Protein AF-A0A919HR72-F1 (afdb_monomer_lite)

Sequence (247 aa):
MSGFEANFDGLVGPTHHYAGLSVGNEASQNNRDGLSNPKKAALQGLYKMKALADRGFVQGILPPQPRPNLRLLREVGFRGSDEQVIRQAAHAAPQLLSAFSSASSMWTANAATVSPSADSADGKVHFTVANLNNKLHRMQEAPTTSAIPGATFADPRYFAHHAALPQHGDLGDEGAANHNRFCREYDRQGVQFFVYGRRASGGIAGEVSGAADPRGQRSGGPPASAGSALHGVCPAGAAGYRSRRVS

Radius of gyration: 19.41 Å; chains: 1; bounding box: 50×55×49 Å

InterPro domains:
  IPR007079 Succinylarginine dihydrolase [PF04996] (4-201)
  IPR037031 Succinylarginine dihydrolase superfamily [G3DSA:3.75.10.20] (1-209)

Structure (mmCIF, N/CA/C/O backbone):
data_AF-A0A919HR72-F1
#
_entry.id   AF-A0A919HR72-F1
#
loop_
_atom_site.group_PDB
_atom_site.id
_atom_site.type_symbol
_atom_site.label_atom_id
_atom_site.label_alt_id
_atom_site.label_comp_id
_atom_site.label_asym_id
_atom_site.label_entity_id
_atom_site.label_seq_id
_atom_site.pdbx_PDB_ins_code
_atom_site.Cartn_x
_atom_site.Cartn_y
_atom_site.Cartn_z
_atom_site.occupancy
_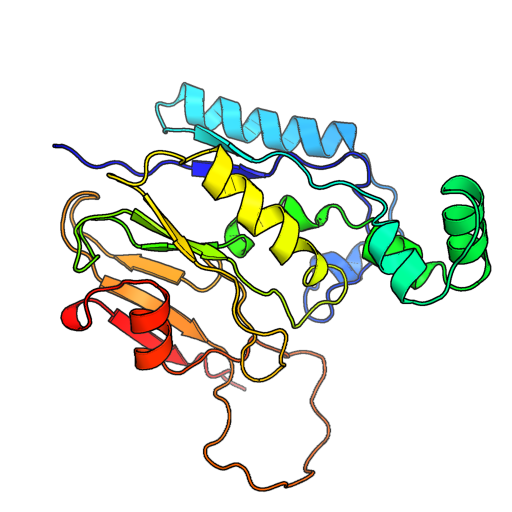atom_site.B_iso_or_equiv
_atom_site.auth_seq_id
_atom_site.auth_comp_id
_atom_site.auth_asym_id
_atom_site.auth_atom_id
_atom_site.pdbx_PDB_model_num
ATOM 1 N N . MET A 1 1 ? -11.730 8.098 27.055 1.00 53.28 1 MET A N 1
ATOM 2 C CA . MET A 1 1 ? -11.229 8.797 25.851 1.00 53.28 1 MET A CA 1
ATOM 3 C C . MET A 1 1 ? -12.246 8.579 24.758 1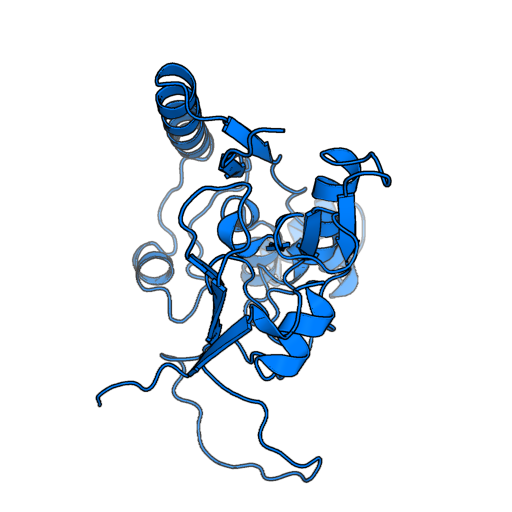.00 53.28 1 MET A C 1
ATOM 5 O O . MET A 1 1 ? -12.743 7.466 24.690 1.00 53.28 1 MET A O 1
ATOM 9 N N . SER A 1 2 ? -12.561 9.605 23.970 1.00 81.62 2 SER A N 1
ATOM 10 C CA . SER A 1 2 ? -13.360 9.443 22.756 1.00 81.62 2 SER A CA 1
ATOM 11 C C . SER A 1 2 ? -12.505 8.836 21.641 1.00 81.62 2 SER A C 1
ATOM 13 O O . SER A 1 2 ? -11.318 9.146 21.524 1.00 81.62 2 SER A O 1
ATOM 15 N N . GLY A 1 3 ? -13.104 7.967 20.833 1.00 88.69 3 GLY A N 1
ATOM 16 C CA . GLY A 1 3 ? -12.496 7.391 19.630 1.00 88.69 3 GLY A CA 1
ATOM 17 C C . GLY A 1 3 ? -13.027 8.068 18.377 1.00 88.69 3 GLY A C 1
ATOM 18 O O . GLY A 1 3 ? -14.150 8.567 18.358 1.00 88.69 3 GLY A O 1
ATOM 19 N N . PHE A 1 4 ? -12.222 8.081 17.321 1.00 95.25 4 PHE A N 1
ATOM 20 C CA . PHE A 1 4 ? -12.596 8.632 16.023 1.00 95.25 4 PHE A CA 1
ATOM 21 C C . PHE A 1 4 ? -11.964 7.809 14.902 1.00 95.25 4 PHE A C 1
ATOM 23 O O . PHE A 1 4 ? -10.960 7.126 15.105 1.00 95.25 4 PHE A O 1
ATOM 30 N N . GLU A 1 5 ? -12.549 7.896 13.713 1.00 97.06 5 GLU A N 1
ATOM 31 C CA . GLU A 1 5 ? -11.960 7.349 12.497 1.00 97.06 5 GLU A CA 1
ATOM 32 C C . GLU A 1 5 ? -11.015 8.374 11.859 1.00 97.06 5 GLU A C 1
ATOM 34 O O . GLU A 1 5 ? -11.342 9.558 11.741 1.00 97.06 5 GLU A O 1
ATOM 39 N N . ALA A 1 6 ? -9.831 7.914 11.453 1.00 97.50 6 ALA A N 1
ATOM 40 C CA . ALA A 1 6 ? -8.842 8.716 10.746 1.00 97.50 6 ALA A CA 1
ATOM 41 C C . ALA A 1 6 ? -8.543 8.095 9.382 1.00 97.50 6 ALA A C 1
ATOM 43 O O . ALA A 1 6 ? -8.112 6.946 9.292 1.00 97.50 6 ALA A O 1
ATOM 44 N N . ASN A 1 7 ? -8.725 8.879 8.324 1.00 98.38 7 ASN A N 1
ATOM 45 C CA . ASN A 1 7 ? -8.434 8.459 6.960 1.00 98.38 7 ASN A CA 1
ATOM 46 C C . ASN A 1 7 ? -6.947 8.643 6.663 1.00 98.38 7 ASN A C 1
ATOM 48 O O . ASN A 1 7 ? -6.422 9.737 6.837 1.00 98.38 7 ASN A O 1
ATOM 52 N N . PHE A 1 8 ? -6.266 7.602 6.182 1.00 98.31 8 PHE A N 1
ATOM 53 C CA . PHE A 1 8 ? -4.874 7.686 5.731 1.00 98.31 8 PHE A CA 1
ATOM 54 C C . PHE A 1 8 ? -4.777 7.345 4.247 1.00 98.31 8 PHE A C 1
ATOM 56 O O . PHE A 1 8 ? -4.878 6.188 3.830 1.00 98.31 8 PHE A O 1
ATOM 63 N N . ASP A 1 9 ? -4.566 8.379 3.444 1.00 98.56 9 ASP A N 1
ATOM 64 C CA . ASP A 1 9 ? -4.554 8.272 1.995 1.00 98.56 9 ASP A CA 1
ATOM 65 C C . ASP A 1 9 ? -3.148 8.151 1.417 1.00 98.56 9 ASP A C 1
ATOM 67 O O . ASP A 1 9 ? -2.214 8.812 1.865 1.00 98.56 9 ASP A O 1
ATOM 71 N N . GLY A 1 10 ? -3.001 7.343 0.368 1.00 98.00 10 GLY A N 1
ATOM 72 C CA . GLY A 1 10 ? -1.745 7.225 -0.362 1.00 98.00 10 GLY A CA 1
ATOM 73 C C . GLY A 1 10 ? -1.528 8.401 -1.305 1.00 98.00 10 GLY A C 1
ATOM 74 O O . GLY A 1 10 ? -2.329 8.647 -2.210 1.00 98.00 10 GLY A O 1
ATOM 75 N N . LEU A 1 11 ? -0.411 9.105 -1.145 1.00 98.25 11 LEU A N 1
ATOM 76 C CA . LEU A 1 11 ? 0.030 10.078 -2.136 1.00 98.25 11 LEU A CA 1
ATOM 77 C C . LEU A 1 11 ? 0.486 9.345 -3.408 1.00 98.25 11 LEU A C 1
ATOM 79 O O . LEU A 1 11 ? 1.321 8.441 -3.362 1.00 98.25 11 LEU A O 1
ATOM 83 N N . VAL A 1 12 ? -0.060 9.744 -4.558 1.00 98.50 12 VAL A N 1
ATOM 84 C CA . VAL A 1 12 ? 0.272 9.136 -5.854 1.00 98.50 12 VAL A CA 1
ATOM 85 C C . VAL A 1 12 ? 1.743 9.380 -6.197 1.00 98.50 12 VAL A C 1
ATOM 87 O O . VAL A 1 12 ? 2.216 10.516 -6.181 1.00 98.50 12 VAL A O 1
ATOM 90 N N . GLY A 1 13 ? 2.464 8.305 -6.524 1.00 98.12 13 GLY A N 1
ATOM 91 C CA . GLY A 1 13 ? 3.882 8.362 -6.875 1.00 98.12 13 GLY A CA 1
ATOM 92 C C . GLY A 1 13 ? 4.155 8.931 -8.277 1.00 98.12 13 GLY A C 1
ATOM 93 O O . GLY A 1 13 ? 3.296 8.865 -9.160 1.00 98.12 13 GLY A O 1
ATOM 94 N N . PRO A 1 14 ? 5.378 9.435 -8.527 1.00 97.88 14 PRO A N 1
ATOM 95 C CA . PRO A 1 14 ? 5.749 10.070 -9.796 1.00 97.88 14 PRO A CA 1
ATOM 96 C C . PRO A 1 14 ? 5.774 9.100 -10.987 1.00 97.88 14 PRO A C 1
ATOM 98 O O . PRO A 1 14 ? 5.687 9.534 -12.129 1.00 97.88 14 PRO A O 1
ATOM 101 N N . THR A 1 15 ? 5.849 7.792 -10.736 1.00 98.00 15 THR A N 1
ATOM 102 C CA . THR A 1 15 ? 5.859 6.739 -11.763 1.00 98.00 15 THR A CA 1
ATOM 103 C C . THR A 1 15 ? 4.460 6.205 -12.096 1.00 98.00 15 THR A C 1
ATOM 105 O O . THR A 1 15 ? 4.329 5.123 -12.668 1.00 98.00 15 THR A O 1
ATOM 108 N N . HIS A 1 16 ? 3.392 6.915 -11.719 1.00 97.75 16 HIS A N 1
ATOM 109 C CA . HIS A 1 16 ? 2.020 6.516 -12.038 1.00 97.75 16 HIS A CA 1
ATOM 110 C C . HIS A 1 16 ? 1.817 6.332 -13.551 1.00 97.75 16 HIS A C 1
ATOM 112 O O . HIS A 1 16 ? 2.008 7.263 -14.329 1.00 97.75 16 HIS A O 1
ATOM 118 N N . HIS A 1 17 ? 1.407 5.133 -13.967 1.00 96.94 17 HIS A N 1
ATOM 119 C CA . HIS A 1 17 ? 1.156 4.779 -15.364 1.00 96.94 17 HIS A CA 1
ATOM 120 C C . HIS A 1 17 ? 0.128 3.644 -15.475 1.00 96.94 17 HIS A C 1
ATOM 122 O O . HIS A 1 17 ? -0.136 2.939 -14.496 1.00 96.94 17 HIS A O 1
ATOM 128 N N . TYR A 1 18 ? -0.454 3.465 -16.664 1.00 93.31 18 TYR A N 1
ATOM 129 C CA . TYR A 1 18 ? -1.463 2.439 -16.927 1.00 93.31 18 TYR A CA 1
ATOM 130 C C . TYR A 1 18 ? -0.868 1.248 -17.686 1.00 93.31 18 TYR A C 1
ATOM 132 O O . TYR A 1 18 ? -0.717 1.283 -18.899 1.00 93.31 18 TYR A O 1
ATOM 140 N N . ALA A 1 19 ? -0.555 0.167 -16.971 1.00 88.31 19 ALA A N 1
ATOM 141 C CA . ALA A 1 19 ? 0.087 -1.020 -17.554 1.00 88.31 19 ALA A CA 1
ATOM 142 C C . ALA A 1 19 ? -0.808 -2.273 -17.621 1.00 88.31 19 ALA A C 1
ATOM 144 O O . ALA A 1 19 ? -0.377 -3.335 -18.064 1.00 88.31 19 ALA A O 1
ATOM 145 N N . GLY A 1 20 ? -2.061 -2.198 -17.156 1.00 84.25 20 GLY A N 1
ATOM 146 C CA . GLY A 1 20 ? -2.984 -3.341 -17.184 1.00 84.25 20 GLY A CA 1
ATOM 147 C C . GLY A 1 20 ? -2.468 -4.597 -16.475 1.00 84.25 20 GLY A C 1
ATOM 148 O O . GLY A 1 20 ? -2.703 -5.708 -16.956 1.00 84.25 20 GLY A O 1
ATOM 149 N N . LEU A 1 21 ? -1.745 -4.411 -15.362 1.00 82.38 21 LEU A N 1
ATOM 150 C CA . LEU A 1 21 ? -1.033 -5.462 -14.619 1.00 82.38 21 LEU A CA 1
ATOM 151 C C . LEU A 1 21 ? -1.940 -6.281 -13.687 1.00 82.38 21 LEU A C 1
ATOM 153 O O . LEU A 1 21 ? -1.537 -7.332 -13.187 1.00 82.38 21 LEU A O 1
ATOM 157 N N . SER A 1 22 ? -3.157 -5.805 -13.421 1.00 78.19 22 SER A N 1
ATOM 158 C CA . SER A 1 22 ? -4.094 -6.443 -12.495 1.00 78.19 22 SER A CA 1
ATOM 159 C C . SER A 1 22 ? -5.146 -7.243 -13.253 1.00 78.19 22 SER A C 1
ATOM 161 O O . SER A 1 22 ? -6.242 -6.756 -13.511 1.00 78.19 22 SER A O 1
ATOM 163 N N . VAL A 1 23 ? -4.829 -8.496 -13.593 1.00 73.81 23 VAL A N 1
ATOM 164 C CA . VAL A 1 23 ? -5.813 -9.415 -14.195 1.00 73.81 23 VAL A CA 1
ATOM 165 C C . VAL A 1 23 ? -7.017 -9.581 -13.258 1.00 73.81 23 VAL A C 1
ATOM 167 O O . VAL A 1 23 ? -6.830 -9.872 -12.073 1.00 73.81 23 VAL A O 1
ATOM 170 N N . GLY A 1 24 ? -8.226 -9.358 -13.784 1.00 74.31 24 GLY A N 1
ATOM 171 C CA . GLY A 1 24 ? -9.482 -9.325 -13.021 1.00 74.31 24 GLY A CA 1
ATOM 172 C C . GLY A 1 24 ? -9.915 -7.928 -12.551 1.00 74.31 24 GLY A C 1
ATOM 173 O O . GLY A 1 24 ? -11.030 -7.781 -12.063 1.00 74.31 24 GLY A O 1
ATOM 174 N N . ASN A 1 25 ? -9.074 -6.901 -12.717 1.00 81.19 25 ASN A N 1
ATOM 175 C CA . ASN A 1 25 ? -9.461 -5.497 -12.574 1.00 81.19 25 ASN A CA 1
ATOM 176 C C . ASN A 1 25 ? -9.712 -4.910 -13.971 1.00 81.19 25 ASN A C 1
ATOM 178 O O . ASN A 1 25 ? -8.768 -4.551 -14.679 1.00 81.19 25 ASN A O 1
ATOM 182 N N . GLU A 1 26 ? -10.986 -4.807 -14.346 1.00 77.62 26 GLU A N 1
ATOM 183 C CA . GLU A 1 26 ? -11.417 -4.320 -15.662 1.00 77.62 26 GLU A CA 1
ATOM 184 C C . GLU A 1 26 ? -10.897 -2.909 -15.953 1.00 77.62 26 GLU A C 1
ATOM 186 O O . GLU A 1 26 ? -10.389 -2.653 -17.040 1.00 77.62 26 GLU A O 1
ATOM 191 N N . ALA A 1 27 ? -10.910 -2.006 -14.966 1.00 74.38 27 ALA A N 1
ATOM 192 C CA . ALA A 1 27 ? -10.385 -0.654 -15.142 1.00 74.38 27 ALA A CA 1
ATOM 193 C C . ALA A 1 27 ? -8.875 -0.654 -15.434 1.00 74.38 27 ALA A C 1
ATOM 195 O O . ALA A 1 27 ? -8.406 0.132 -16.253 1.00 74.38 27 ALA A O 1
ATOM 196 N N . SER A 1 28 ? -8.105 -1.548 -14.805 1.00 78.31 28 SER A N 1
ATOM 197 C CA . SER A 1 28 ? -6.677 -1.694 -15.105 1.00 78.31 28 SER A CA 1
ATOM 198 C C . SER A 1 28 ? -6.463 -2.167 -16.543 1.00 78.31 28 SER A C 1
ATOM 200 O O . SER A 1 28 ? -5.628 -1.607 -17.250 1.00 78.31 28 SER A O 1
ATOM 202 N N . GLN A 1 29 ? -7.222 -3.174 -16.980 1.00 81.75 29 GLN A N 1
ATOM 203 C CA . GLN A 1 29 ? -7.092 -3.774 -18.308 1.00 81.75 29 GLN A CA 1
ATOM 204 C C . GLN A 1 29 ? -7.546 -2.828 -19.425 1.00 81.75 29 GLN A C 1
ATOM 206 O O . GLN A 1 29 ? -6.829 -2.671 -20.408 1.00 81.75 29 GLN A O 1
ATOM 211 N N . ASN A 1 30 ? -8.679 -2.149 -19.241 1.00 84.06 30 ASN A N 1
ATOM 212 C CA . ASN A 1 30 ? -9.278 -1.269 -20.246 1.00 84.06 30 ASN A CA 1
ATOM 213 C C . ASN A 1 30 ? -8.463 0.006 -20.498 1.00 84.06 30 ASN A C 1
ATOM 215 O O . ASN A 1 30 ? -8.577 0.592 -21.567 1.00 84.06 30 ASN A O 1
ATOM 219 N N . ASN A 1 31 ? -7.643 0.438 -19.535 1.00 82.75 31 ASN A N 1
ATOM 220 C CA . ASN A 1 31 ? -6.796 1.629 -19.671 1.00 82.75 31 ASN A CA 1
ATOM 221 C C . ASN A 1 31 ? -5.335 1.297 -20.015 1.00 82.75 31 ASN A C 1
ATOM 223 O O . ASN A 1 31 ? -4.491 2.192 -19.980 1.00 82.75 31 ASN A O 1
ATOM 227 N N . ARG A 1 32 ? -5.008 0.026 -20.291 1.00 84.44 32 ARG A N 1
ATOM 228 C CA . ARG A 1 32 ? -3.639 -0.401 -20.607 1.00 84.44 32 ARG A CA 1
ATOM 229 C C . ARG A 1 32 ? -3.053 0.453 -21.739 1.00 84.44 32 ARG A C 1
ATOM 231 O O . ARG A 1 32 ? -3.731 0.728 -22.721 1.00 84.44 32 ARG A O 1
ATOM 238 N N . ASP A 1 33 ? -1.797 0.859 -21.567 1.00 87.00 33 ASP A N 1
ATOM 239 C CA . ASP A 1 33 ? -1.001 1.655 -22.511 1.00 87.00 33 ASP A CA 1
ATOM 240 C C . ASP A 1 33 ? -1.545 3.072 -22.777 1.00 87.00 33 ASP A C 1
ATOM 242 O O . ASP A 1 33 ? -1.034 3.802 -23.626 1.00 87.00 33 ASP A O 1
ATOM 246 N N . GLY A 1 34 ? -2.542 3.512 -22.000 1.00 86.00 34 GLY A N 1
ATOM 247 C CA . GLY A 1 34 ? -3.000 4.895 -21.994 1.00 86.00 34 GLY A CA 1
ATOM 248 C C . GLY A 1 34 ? -1.953 5.854 -21.416 1.00 86.00 34 GLY A C 1
ATOM 249 O O . GLY A 1 34 ? -1.190 5.512 -20.507 1.00 86.00 34 GLY A O 1
ATOM 250 N N . LEU A 1 35 ? -1.952 7.099 -21.900 1.00 92.75 35 LEU A N 1
ATOM 251 C CA . LEU A 1 35 ? -1.116 8.160 -21.336 1.00 92.75 35 LEU A CA 1
ATOM 252 C C . LEU A 1 35 ? -1.587 8.517 -19.920 1.00 92.75 35 LEU A C 1
ATOM 254 O O . LEU A 1 35 ? -2.755 8.842 -19.702 1.00 92.75 35 LEU A O 1
ATOM 258 N N . SER A 1 36 ? -0.666 8.502 -18.959 1.00 96.00 36 SER A N 1
ATOM 259 C CA . SER A 1 36 ? -0.923 8.939 -17.587 1.00 96.00 36 SER A CA 1
ATOM 260 C C . SER A 1 36 ? -0.452 10.373 -17.346 1.00 96.00 36 SER A C 1
ATOM 262 O O . SER A 1 36 ? 0.369 10.930 -18.074 1.00 96.00 36 SER A O 1
ATOM 264 N N . ASN A 1 37 ? -0.962 10.989 -16.278 1.00 97.81 37 ASN A N 1
ATOM 265 C CA . ASN A 1 37 ? -0.475 12.276 -15.788 1.00 97.81 37 ASN A CA 1
ATOM 266 C C . ASN A 1 37 ? -0.239 12.184 -14.269 1.00 97.81 37 ASN A C 1
ATOM 268 O O . ASN A 1 37 ? -1.160 12.467 -13.496 1.00 97.81 37 ASN A O 1
ATOM 272 N N . PRO A 1 38 ? 0.971 11.779 -13.827 1.00 97.88 38 PRO A N 1
ATOM 273 C CA . PRO A 1 38 ? 1.282 11.575 -12.410 1.00 97.88 38 PRO A CA 1
ATOM 274 C C . PRO A 1 38 ? 1.006 12.805 -11.544 1.00 97.88 38 PRO A C 1
ATOM 276 O O . PRO A 1 38 ? 0.418 12.692 -10.471 1.00 97.88 38 PRO A O 1
ATOM 279 N N . LYS A 1 39 ? 1.356 14.001 -12.038 1.00 98.31 39 LYS A N 1
ATOM 280 C CA . LYS A 1 39 ? 1.110 15.263 -11.328 1.00 98.31 39 LYS A CA 1
ATOM 281 C C . LYS A 1 39 ? -0.385 15.506 -11.133 1.00 98.31 39 LYS A C 1
ATOM 283 O O . LYS A 1 39 ? -0.811 15.827 -10.027 1.00 98.31 39 LYS A O 1
ATOM 288 N N . LYS A 1 40 ? -1.189 15.341 -12.188 1.00 98.38 40 LYS A N 1
ATOM 289 C CA . LYS A 1 40 ? -2.647 15.500 -12.107 1.00 98.38 40 LYS A CA 1
ATOM 290 C C . LYS A 1 40 ? -3.263 14.473 -11.154 1.00 98.38 40 LYS A C 1
ATOM 292 O O . LYS A 1 40 ? -4.090 14.861 -10.339 1.00 98.38 40 LYS A O 1
ATOM 297 N N . ALA A 1 41 ? -2.827 13.214 -11.207 1.00 98.19 41 ALA A N 1
ATOM 298 C CA . ALA A 1 41 ? -3.302 12.163 -10.308 1.00 98.19 41 ALA A CA 1
ATOM 299 C C . ALA A 1 41 ? -2.987 12.477 -8.832 1.00 98.19 41 ALA A C 1
ATOM 301 O O . ALA A 1 41 ? -3.868 12.379 -7.978 1.00 98.19 41 ALA A O 1
ATOM 302 N N . ALA A 1 42 ? -1.769 12.946 -8.532 1.00 98.50 42 ALA A N 1
ATOM 303 C CA . ALA A 1 42 ? -1.399 13.391 -7.188 1.00 98.50 42 ALA A CA 1
ATOM 304 C C . ALA A 1 42 ? -2.248 14.585 -6.719 1.00 98.50 42 ALA A C 1
ATOM 306 O O . ALA A 1 42 ? -2.760 14.571 -5.601 1.00 98.50 42 ALA A O 1
ATOM 307 N N . LEU A 1 43 ? -2.460 15.588 -7.580 1.00 98.56 43 LEU A N 1
ATOM 308 C CA . LEU A 1 43 ? -3.291 16.754 -7.261 1.00 98.56 43 LEU A CA 1
ATOM 309 C C . LEU A 1 43 ? -4.760 16.384 -7.016 1.00 98.56 43 LEU A C 1
ATOM 311 O O . LEU A 1 43 ? -5.378 16.943 -6.115 1.00 98.56 43 LEU A O 1
ATOM 315 N N . GLN A 1 44 ? -5.314 15.430 -7.766 1.00 98.62 44 GLN A N 1
ATOM 316 C CA . GLN A 1 44 ? -6.669 14.920 -7.532 1.00 98.62 44 GLN A CA 1
ATOM 317 C C . GLN A 1 44 ? -6.789 14.240 -6.161 1.00 98.62 44 GLN A C 1
ATOM 319 O O . GLN A 1 44 ? -7.741 14.506 -5.426 1.00 98.62 44 GLN A O 1
ATOM 324 N N . GLY A 1 45 ? -5.806 13.410 -5.793 1.00 98.38 45 GLY A N 1
ATOM 325 C CA . GLY A 1 45 ? -5.742 12.788 -4.469 1.00 98.38 45 GLY A CA 1
ATOM 326 C C . GLY A 1 45 ? -5.657 13.825 -3.347 1.00 98.38 45 GLY A C 1
ATOM 327 O O . GLY A 1 45 ? -6.469 13.798 -2.425 1.00 98.38 45 GLY A O 1
ATOM 328 N N . LEU A 1 46 ? -4.737 14.787 -3.467 1.00 98.69 46 LEU A N 1
ATOM 329 C CA . LEU A 1 46 ? -4.553 15.867 -2.491 1.00 98.69 46 LEU A CA 1
ATOM 330 C C . LEU A 1 46 ? -5.796 16.749 -2.345 1.00 98.69 46 LEU A C 1
ATOM 332 O O . LEU A 1 46 ? -6.159 17.108 -1.227 1.00 98.69 46 LEU A O 1
ATOM 336 N N . TYR A 1 47 ? -6.476 17.066 -3.451 1.00 98.69 47 TYR A N 1
ATOM 337 C CA . TYR A 1 47 ? -7.728 17.820 -3.413 1.00 98.69 47 TYR A CA 1
ATOM 338 C C . TYR A 1 47 ? -8.787 17.094 -2.578 1.00 98.69 47 TYR A C 1
ATOM 340 O O . TYR A 1 47 ? -9.400 17.705 -1.705 1.00 98.69 47 TYR A O 1
ATOM 348 N N . LYS A 1 48 ? -8.962 15.781 -2.786 1.00 98.69 48 LYS A N 1
ATOM 349 C CA . LYS A 1 48 ? -9.897 14.971 -1.993 1.00 98.69 48 LYS A CA 1
ATOM 350 C C . LYS A 1 48 ? -9.521 14.963 -0.509 1.00 98.69 48 LYS A C 1
ATOM 352 O O . LYS A 1 48 ? -10.381 15.231 0.325 1.00 98.69 48 LYS A O 1
ATOM 357 N N . MET A 1 49 ? -8.256 14.681 -0.188 1.00 98.75 49 MET A N 1
ATOM 358 C CA . MET A 1 49 ? -7.765 14.658 1.197 1.00 98.75 49 MET A CA 1
ATOM 359 C C . MET A 1 49 ? -8.056 15.992 1.896 1.00 98.75 49 MET A C 1
ATOM 361 O O . MET A 1 49 ? -8.636 16.025 2.978 1.00 98.75 49 MET A O 1
ATOM 365 N N . LYS A 1 50 ? -7.722 17.112 1.242 1.00 98.69 50 LYS A N 1
ATOM 366 C CA . LYS A 1 50 ? -7.959 18.454 1.781 1.00 98.69 50 LYS A CA 1
ATOM 367 C C . LYS A 1 50 ? -9.449 18.763 1.927 1.00 98.69 50 LYS A C 1
ATOM 369 O O . LYS A 1 50 ? -9.847 19.314 2.943 1.00 98.69 50 LYS A O 1
ATOM 374 N N . ALA A 1 51 ? -10.278 18.364 0.963 1.00 98.75 51 ALA A N 1
ATOM 375 C CA . ALA A 1 51 ? -11.721 18.578 1.018 1.00 98.75 51 ALA A CA 1
ATOM 376 C C . ALA A 1 51 ? -12.403 17.837 2.184 1.00 98.75 51 ALA A C 1
ATOM 378 O O . ALA A 1 51 ? -13.404 18.338 2.704 1.00 98.75 51 ALA A O 1
ATOM 379 N N . LEU A 1 52 ? -11.893 16.664 2.583 1.00 98.62 52 LEU A N 1
ATOM 380 C CA . LEU A 1 52 ? -12.351 15.939 3.773 1.00 98.62 52 LEU A CA 1
ATOM 381 C C . LEU A 1 52 ? -11.817 16.578 5.059 1.00 98.62 52 LEU A C 1
ATOM 383 O O . LEU A 1 52 ? -12.595 16.830 5.977 1.00 98.62 52 LEU A O 1
ATOM 387 N N . ALA A 1 53 ? -10.528 16.921 5.093 1.00 98.62 53 ALA A N 1
ATOM 388 C CA . ALA A 1 53 ? -9.928 17.625 6.225 1.00 98.62 53 ALA A CA 1
ATOM 389 C C . ALA A 1 53 ? -10.662 18.943 6.540 1.00 98.62 53 ALA A C 1
ATOM 391 O O . ALA A 1 53 ? -11.001 19.208 7.690 1.00 98.62 53 ALA A O 1
ATOM 392 N N . ASP A 1 54 ? -11.007 19.723 5.511 1.00 98.69 54 ASP A N 1
ATOM 393 C CA . ASP A 1 54 ? -11.740 20.993 5.639 1.00 98.69 54 ASP A CA 1
ATOM 394 C C . ASP A 1 54 ? -13.172 20.829 6.155 1.00 98.69 54 ASP A C 1
ATOM 396 O O . ASP A 1 54 ? -13.769 21.784 6.646 1.00 98.69 54 ASP A O 1
ATOM 400 N N . ARG A 1 55 ? -13.729 19.618 6.063 1.00 98.31 55 ARG A N 1
ATOM 401 C CA . ARG A 1 55 ? -15.041 19.258 6.620 1.00 98.31 55 ARG A CA 1
ATOM 402 C C . ARG A 1 55 ? -14.952 18.680 8.035 1.00 98.31 55 ARG A C 1
ATOM 404 O O . ARG A 1 55 ? -15.977 18.289 8.582 1.00 98.31 55 ARG A O 1
ATOM 411 N N . GLY A 1 56 ? -13.757 18.632 8.624 1.00 97.88 56 GLY A N 1
ATOM 412 C CA . GLY A 1 56 ? -13.528 18.156 9.988 1.00 97.88 56 GLY A CA 1
ATOM 413 C C . GLY A 1 56 ? -13.244 16.657 10.111 1.00 97.88 56 GLY A C 1
ATOM 414 O O . GLY A 1 56 ? -13.143 16.160 11.229 1.00 97.88 56 GLY A O 1
ATOM 415 N N . PHE A 1 57 ? -13.089 15.926 9.001 1.00 98.06 57 PHE A N 1
ATOM 416 C CA . PHE A 1 57 ? -12.648 14.530 9.055 1.00 98.06 57 PHE A CA 1
ATOM 417 C C . PHE A 1 57 ? -11.143 14.463 9.319 1.00 98.06 57 PHE A C 1
ATOM 419 O O . PHE A 1 57 ? -10.365 15.176 8.683 1.00 98.06 57 PHE A O 1
ATOM 426 N N . VAL A 1 58 ? -10.708 13.581 10.223 1.00 98.06 58 VAL A N 1
ATOM 427 C CA . VAL A 1 58 ? -9.275 13.401 10.477 1.00 98.06 58 VAL A CA 1
ATOM 428 C C . VAL A 1 58 ? -8.630 12.756 9.254 1.00 98.06 58 VAL A C 1
ATOM 430 O O . VAL A 1 58 ? -9.066 11.704 8.787 1.00 98.06 58 VAL A O 1
ATOM 433 N N . GLN A 1 59 ? -7.587 13.404 8.737 1.00 98.56 59 GLN A N 1
ATOM 434 C CA . GLN A 1 59 ? -6.937 13.037 7.487 1.00 98.56 59 GLN A CA 1
ATOM 435 C C . GLN A 1 59 ? -5.413 13.019 7.655 1.00 98.56 59 GLN A C 1
ATOM 437 O O . GLN A 1 59 ? -4.801 14.020 8.020 1.00 98.56 59 GLN A O 1
ATOM 442 N N . GLY A 1 60 ? -4.804 11.883 7.335 1.00 97.62 60 GLY A N 1
ATOM 443 C CA . GLY A 1 60 ? -3.370 11.672 7.195 1.00 97.62 60 GLY A CA 1
ATOM 444 C C . GLY A 1 60 ? -2.991 11.293 5.762 1.00 97.62 60 GLY A C 1
ATOM 445 O O . GLY A 1 60 ? -3.848 11.011 4.917 1.00 97.62 60 GLY A O 1
ATOM 446 N N . ILE A 1 61 ? -1.684 11.292 5.495 1.00 97.50 61 ILE A N 1
ATOM 447 C CA . ILE A 1 61 ? -1.097 10.979 4.187 1.00 97.50 61 ILE A CA 1
ATOM 448 C C . ILE A 1 61 ? 0.016 9.949 4.383 1.00 97.50 61 ILE A C 1
ATOM 450 O O . ILE A 1 61 ? 0.874 10.129 5.245 1.00 97.50 61 ILE A O 1
ATOM 454 N N . LEU A 1 62 ? 0.026 8.902 3.559 1.00 97.00 62 LEU A N 1
ATOM 455 C CA . LEU A 1 62 ? 1.137 7.959 3.446 1.00 97.00 62 LEU A CA 1
ATOM 456 C C . LEU A 1 62 ? 1.953 8.272 2.179 1.00 97.00 62 LEU A C 1
ATOM 458 O O . LEU A 1 62 ? 1.365 8.513 1.117 1.00 97.00 62 LEU A O 1
ATOM 462 N N . PRO A 1 63 ? 3.296 8.290 2.259 1.00 96.50 63 PRO A N 1
ATOM 463 C CA . PRO A 1 63 ? 4.140 8.640 1.122 1.00 96.50 63 PRO A CA 1
ATOM 464 C C . PRO A 1 63 ? 4.109 7.558 0.027 1.00 96.50 63 PRO A C 1
ATOM 466 O O . PRO A 1 63 ? 3.863 6.383 0.321 1.00 96.50 63 PRO A O 1
ATOM 469 N N . PRO A 1 64 ? 4.410 7.913 -1.239 1.00 97.56 64 PRO A N 1
ATOM 470 C CA . PRO A 1 64 ? 4.650 6.914 -2.271 1.00 97.56 64 PRO A CA 1
ATOM 471 C C . PRO A 1 64 ? 5.913 6.105 -1.952 1.00 97.56 64 PRO A C 1
ATOM 473 O O . PRO A 1 64 ? 6.814 6.566 -1.250 1.00 97.56 64 PRO A O 1
ATOM 476 N N . GLN A 1 65 ? 6.010 4.902 -2.513 1.00 97.06 65 GLN A N 1
ATOM 477 C CA . GLN A 1 65 ? 7.203 4.071 -2.363 1.00 97.06 65 GLN A CA 1
ATOM 478 C C . GLN A 1 65 ? 8.265 4.372 -3.437 1.00 97.06 65 GLN A C 1
ATOM 480 O O . GLN A 1 65 ? 7.910 4.829 -4.528 1.00 97.06 65 GLN A O 1
ATOM 485 N N . PRO A 1 66 ? 9.554 4.064 -3.186 1.00 96.81 66 PRO A N 1
ATOM 486 C CA . PRO A 1 66 ? 10.614 4.212 -4.182 1.00 96.81 66 PRO A CA 1
ATOM 487 C C . PRO A 1 66 ? 10.339 3.382 -5.440 1.00 96.81 66 PRO A C 1
ATOM 489 O O . PRO A 1 66 ? 10.130 2.167 -5.365 1.00 96.81 66 PRO A O 1
ATOM 492 N N . ARG A 1 67 ? 10.331 4.041 -6.600 1.00 98.06 67 ARG A N 1
ATOM 493 C CA . ARG A 1 67 ? 10.123 3.435 -7.922 1.00 98.06 67 ARG A CA 1
ATOM 494 C C . ARG A 1 67 ? 11.029 4.129 -8.953 1.00 98.06 67 ARG A C 1
ATOM 496 O O . ARG A 1 67 ? 11.152 5.351 -8.868 1.00 98.06 67 ARG A O 1
ATOM 503 N N . PRO A 1 68 ? 11.610 3.412 -9.937 1.00 98.06 68 PRO A N 1
ATOM 504 C CA . PRO A 1 68 ? 11.584 1.955 -10.131 1.00 98.06 68 PRO A CA 1
ATOM 505 C C . PRO A 1 68 ? 12.245 1.171 -8.987 1.00 98.06 68 PRO A C 1
ATOM 507 O O . PRO A 1 68 ? 13.177 1.654 -8.348 1.00 98.06 68 PRO A O 1
ATOM 510 N N . ASN A 1 69 ? 11.780 -0.049 -8.721 1.00 98.25 69 ASN A N 1
ATOM 511 C CA . ASN A 1 69 ? 12.366 -0.921 -7.706 1.00 98.25 69 ASN A CA 1
ATOM 512 C C . ASN A 1 69 ? 13.636 -1.604 -8.240 1.00 98.25 69 ASN A C 1
ATOM 514 O O . ASN A 1 69 ? 13.621 -2.737 -8.724 1.00 98.25 69 ASN A O 1
ATOM 518 N N . LEU A 1 70 ? 14.750 -0.878 -8.149 1.00 97.94 70 LEU A N 1
ATOM 519 C CA . LEU A 1 70 ? 16.067 -1.315 -8.618 1.00 97.94 70 LEU A CA 1
ATOM 520 C C . LEU A 1 70 ? 16.564 -2.574 -7.911 1.00 97.94 70 LEU A C 1
ATOM 522 O O . LEU A 1 70 ? 17.235 -3.398 -8.527 1.00 97.94 70 LEU A O 1
ATOM 526 N N . ARG A 1 71 ? 16.218 -2.745 -6.631 1.00 97.44 71 ARG A N 1
ATOM 527 C CA . ARG A 1 71 ? 16.580 -3.940 -5.868 1.00 97.44 71 ARG A CA 1
ATOM 528 C C . ARG A 1 71 ? 15.983 -5.187 -6.520 1.00 97.44 71 ARG A C 1
ATOM 530 O O . ARG A 1 71 ? 16.728 -6.112 -6.819 1.00 97.44 71 ARG A O 1
ATOM 537 N N . LEU A 1 72 ? 14.679 -5.187 -6.805 1.00 97.19 72 LEU A N 1
ATOM 538 C CA . LEU A 1 72 ? 14.033 -6.330 -7.458 1.00 97.19 72 LEU A CA 1
ATOM 539 C C . LEU A 1 72 ? 14.540 -6.556 -8.884 1.00 97.19 72 LEU A C 1
ATOM 541 O O . LEU A 1 72 ? 14.729 -7.702 -9.277 1.00 97.19 72 LEU A O 1
ATOM 545 N N . LEU A 1 73 ? 14.821 -5.491 -9.644 1.00 98.31 73 LEU A N 1
ATOM 546 C CA . LEU A 1 73 ? 15.461 -5.630 -10.958 1.00 98.31 73 LEU A CA 1
ATOM 547 C C . LEU A 1 73 ? 16.814 -6.358 -10.853 1.00 98.31 73 LEU A C 1
ATOM 549 O O . LEU A 1 73 ? 17.126 -7.220 -11.673 1.00 98.31 73 LEU A O 1
ATOM 553 N N . ARG A 1 74 ? 17.607 -6.064 -9.821 1.00 98.50 74 ARG A N 1
ATOM 554 C CA . ARG A 1 74 ? 18.881 -6.755 -9.579 1.00 98.50 74 ARG A CA 1
ATOM 555 C C . ARG A 1 74 ? 18.694 -8.205 -9.148 1.00 98.50 74 ARG A C 1
ATOM 557 O O . ARG A 1 74 ? 19.423 -9.069 -9.626 1.00 98.50 74 ARG A O 1
ATOM 564 N N . GLU A 1 75 ? 17.707 -8.480 -8.298 1.00 97.31 75 GLU A N 1
ATOM 565 C CA . GLU A 1 75 ? 17.374 -9.840 -7.851 1.00 97.31 75 GLU A CA 1
ATOM 566 C C . GLU A 1 75 ? 16.956 -10.752 -9.017 1.00 97.31 75 GLU A C 1
ATOM 568 O O . GLU A 1 75 ? 17.312 -11.928 -9.024 1.00 97.31 75 GLU A O 1
ATOM 573 N N . VAL A 1 76 ? 16.284 -10.213 -10.043 1.00 96.75 76 VAL A N 1
ATOM 574 C CA . VAL A 1 76 ? 15.931 -10.975 -11.260 1.00 96.75 76 VAL A CA 1
ATOM 575 C C . VAL A 1 76 ? 17.049 -11.028 -12.310 1.00 96.75 76 VAL A C 1
ATOM 577 O O . VAL A 1 76 ? 16.854 -11.600 -13.379 1.00 96.75 76 VAL A O 1
ATOM 580 N N . GLY A 1 77 ? 18.228 -10.468 -12.017 1.00 98.12 77 GLY A N 1
ATOM 581 C CA . GLY A 1 77 ? 19.452 -10.702 -12.788 1.00 98.12 77 GLY A CA 1
ATOM 582 C C . GLY A 1 77 ? 20.050 -9.496 -13.519 1.00 98.12 77 GLY A C 1
ATOM 583 O O . GLY A 1 77 ? 21.134 -9.642 -14.085 1.00 98.12 77 GLY A O 1
ATOM 584 N N . PHE A 1 78 ? 19.428 -8.311 -13.493 1.00 98.38 78 PHE A N 1
ATOM 585 C CA . PHE A 1 78 ? 20.012 -7.107 -14.106 1.00 98.38 78 PHE A CA 1
ATOM 586 C C . PHE A 1 78 ? 21.187 -6.564 -13.273 1.00 98.38 78 PHE A C 1
ATOM 588 O O . PHE A 1 78 ? 21.138 -6.528 -12.043 1.00 98.38 78 PHE A O 1
ATOM 595 N N . ARG A 1 79 ? 22.273 -6.120 -13.919 1.00 98.12 79 ARG A N 1
ATOM 596 C CA . ARG A 1 79 ? 23.521 -5.720 -13.230 1.00 98.12 79 ARG A CA 1
ATOM 597 C C . ARG A 1 79 ? 24.064 -4.380 -13.732 1.00 98.12 79 ARG A C 1
ATOM 599 O O . ARG A 1 79 ? 23.654 -3.890 -14.778 1.00 98.12 79 ARG A O 1
ATOM 606 N N . GLY A 1 80 ? 25.016 -3.805 -12.993 1.00 98.00 80 GLY A N 1
ATOM 607 C CA . GLY A 1 80 ? 25.667 -2.527 -13.326 1.00 98.00 80 GLY A CA 1
ATOM 608 C C . GLY A 1 80 ? 25.160 -1.347 -12.493 1.00 98.00 80 GLY A C 1
ATOM 609 O O . GLY A 1 80 ? 24.584 -1.547 -11.424 1.00 98.00 80 GLY A O 1
ATOM 610 N N . SER A 1 81 ? 25.371 -0.116 -12.957 1.00 98.56 81 SER A N 1
ATOM 611 C CA . SER A 1 81 ? 24.793 1.091 -12.350 1.00 98.56 81 SER A CA 1
ATOM 612 C C . SER A 1 81 ? 23.261 1.091 -12.429 1.00 98.56 81 SER A C 1
ATOM 614 O O . SER A 1 81 ? 22.668 0.314 -13.176 1.00 98.56 81 SER A O 1
ATOM 616 N N . ASP A 1 82 ? 22.597 1.953 -11.658 1.00 98.44 82 ASP A N 1
ATOM 617 C CA . ASP A 1 82 ? 21.130 2.049 -11.669 1.00 98.44 82 ASP A CA 1
ATOM 618 C C . ASP A 1 82 ? 20.585 2.364 -13.069 1.00 98.44 82 ASP A C 1
ATOM 620 O O . ASP A 1 82 ? 19.637 1.732 -13.533 1.00 98.44 82 ASP A O 1
ATOM 624 N N . GLU A 1 83 ? 21.249 3.266 -13.791 1.00 98.38 83 GLU A N 1
ATOM 625 C CA . GLU A 1 83 ? 20.925 3.593 -15.180 1.00 98.38 83 GLU A CA 1
ATOM 626 C C . GLU A 1 83 ? 21.100 2.384 -16.113 1.00 98.38 83 GLU A C 1
ATOM 628 O O . GLU A 1 83 ? 20.240 2.115 -16.954 1.00 98.38 83 GLU A O 1
ATOM 633 N N . GLN A 1 84 ? 22.188 1.621 -15.952 1.00 98.56 84 GLN A N 1
ATOM 634 C CA . GLN A 1 84 ? 22.425 0.406 -16.735 1.00 98.56 84 GLN A CA 1
ATOM 635 C C . GLN A 1 84 ? 21.354 -0.654 -16.462 1.00 98.56 84 GLN A C 1
ATOM 637 O O . GLN A 1 84 ? 20.870 -1.269 -17.410 1.00 98.56 84 GLN A O 1
ATOM 642 N N . VAL A 1 85 ? 20.952 -0.834 -15.201 1.00 98.69 85 VAL A N 1
ATOM 643 C CA . VAL A 1 85 ? 19.878 -1.758 -14.810 1.00 98.69 85 VAL A CA 1
ATOM 644 C C . VAL A 1 85 ? 18.552 -1.358 -15.448 1.00 98.69 85 VAL A C 1
ATOM 646 O O . VAL A 1 85 ? 17.890 -2.204 -16.047 1.00 98.69 85 VAL A O 1
ATOM 649 N N . ILE A 1 86 ? 18.180 -0.076 -15.382 1.00 98.50 86 ILE A N 1
ATOM 650 C CA . ILE A 1 86 ? 16.945 0.425 -16.001 1.00 98.50 86 ILE A CA 1
ATOM 651 C C . ILE A 1 86 ? 16.988 0.228 -17.519 1.00 98.50 86 ILE A C 1
ATOM 653 O O . ILE A 1 86 ? 16.027 -0.286 -18.087 1.00 98.50 86 ILE A O 1
ATOM 657 N N . ARG A 1 87 ? 18.098 0.584 -18.180 1.00 98.56 87 ARG A N 1
ATOM 658 C CA . ARG A 1 87 ? 18.255 0.438 -19.636 1.00 98.56 87 ARG A CA 1
ATOM 659 C C . ARG A 1 87 ? 18.158 -1.022 -20.076 1.00 98.56 87 ARG A C 1
ATOM 661 O O . ARG A 1 87 ? 17.462 -1.320 -21.044 1.00 98.56 87 ARG A O 1
ATOM 668 N N . GLN A 1 88 ? 18.827 -1.929 -19.364 1.00 98.62 88 GLN A N 1
ATOM 669 C CA . GLN A 1 88 ? 18.757 -3.363 -19.647 1.00 98.62 88 GLN A CA 1
ATOM 670 C C . GLN A 1 88 ? 17.332 -3.892 -19.470 1.00 98.62 88 GLN A C 1
ATOM 672 O O . GLN A 1 88 ? 16.836 -4.587 -20.353 1.00 98.62 88 GLN A O 1
ATOM 677 N N . ALA A 1 89 ? 16.655 -3.530 -18.377 1.00 98.31 89 ALA A N 1
ATOM 678 C CA . ALA A 1 89 ? 15.281 -3.950 -18.123 1.00 98.31 89 ALA A CA 1
ATOM 679 C C . ALA A 1 89 ? 14.307 -3.399 -19.171 1.00 98.31 89 ALA A C 1
ATOM 681 O O . ALA A 1 89 ? 13.461 -4.140 -19.659 1.00 98.31 89 ALA A O 1
ATOM 682 N N . ALA A 1 90 ? 14.458 -2.133 -19.571 1.00 97.88 90 ALA A N 1
ATOM 683 C CA . ALA A 1 90 ? 13.642 -1.515 -20.612 1.00 97.88 90 ALA A CA 1
ATOM 684 C C . ALA A 1 90 ? 13.771 -2.237 -21.962 1.00 97.88 90 ALA A C 1
ATOM 686 O O . ALA A 1 90 ? 12.775 -2.397 -22.661 1.00 97.88 90 ALA A O 1
ATOM 687 N N . HIS A 1 91 ? 14.978 -2.686 -22.318 1.00 97.94 91 HIS A N 1
ATOM 688 C CA . HIS A 1 91 ? 15.229 -3.388 -23.577 1.00 97.94 91 HIS A CA 1
ATOM 689 C C . HIS A 1 91 ? 14.824 -4.869 -23.523 1.00 97.94 91 HIS A C 1
ATOM 691 O O . HIS A 1 91 ? 14.174 -5.370 -24.434 1.00 97.94 91 HIS A O 1
ATOM 697 N N . ALA A 1 92 ? 15.227 -5.590 -22.473 1.00 97.75 92 ALA A N 1
ATOM 698 C CA . ALA A 1 92 ? 15.093 -7.045 -22.409 1.00 97.75 92 ALA A CA 1
ATOM 699 C C . ALA A 1 92 ? 13.762 -7.520 -21.804 1.00 97.75 92 ALA A C 1
ATOM 701 O O . ALA A 1 92 ? 13.284 -8.598 -22.152 1.00 97.75 92 ALA A O 1
ATOM 702 N N . ALA A 1 93 ? 13.172 -6.755 -20.880 1.00 97.25 93 ALA A N 1
ATOM 703 C CA . ALA A 1 93 ? 11.942 -7.129 -20.182 1.00 97.25 93 ALA A CA 1
ATOM 704 C C . ALA A 1 93 ? 11.121 -5.893 -19.745 1.00 97.25 93 ALA A C 1
ATOM 706 O O . ALA A 1 93 ? 10.923 -5.677 -18.540 1.00 97.25 93 ALA A O 1
ATOM 707 N N . PRO A 1 94 ? 10.615 -5.074 -20.689 1.00 96.06 94 PRO A N 1
ATOM 708 C CA . PRO A 1 94 ? 9.882 -3.840 -20.381 1.00 96.06 94 PRO A CA 1
ATOM 709 C C . PRO A 1 94 ? 8.670 -4.060 -19.459 1.00 96.06 94 PRO A C 1
ATOM 711 O O . PRO A 1 94 ? 8.355 -3.210 -18.626 1.00 96.06 94 PRO A O 1
ATOM 714 N N . GLN A 1 95 ? 8.033 -5.231 -19.527 1.00 95.12 95 GLN A N 1
ATOM 715 C CA . GLN A 1 95 ? 6.948 -5.640 -18.633 1.00 95.12 95 GLN A CA 1
ATOM 716 C C . GLN A 1 95 ? 7.380 -5.749 -17.160 1.00 95.12 95 GLN A C 1
ATOM 718 O O . GLN A 1 95 ? 6.613 -5.381 -16.268 1.00 95.12 95 GLN A O 1
ATOM 723 N N . LEU A 1 96 ? 8.608 -6.207 -16.882 1.00 96.38 96 LEU A N 1
ATOM 724 C CA . LEU A 1 96 ? 9.144 -6.261 -15.517 1.00 96.38 96 LEU A CA 1
ATOM 725 C C . LEU A 1 96 ? 9.493 -4.863 -15.018 1.00 96.38 96 LEU A C 1
ATOM 727 O O . LEU A 1 96 ? 9.177 -4.530 -13.877 1.00 96.38 96 LEU A O 1
ATOM 731 N N . LEU A 1 97 ? 10.076 -4.025 -15.881 1.00 98.06 97 LEU A N 1
ATOM 732 C CA . LEU A 1 97 ? 10.332 -2.627 -15.547 1.00 98.06 97 LEU A CA 1
ATOM 733 C C . LEU A 1 97 ? 9.031 -1.900 -15.191 1.00 98.06 97 LEU A C 1
ATOM 735 O O . LEU A 1 97 ? 8.981 -1.210 -14.174 1.00 98.06 97 LEU A O 1
ATOM 739 N N . SER A 1 98 ? 7.968 -2.095 -15.974 1.00 97.38 98 SER A N 1
ATOM 740 C CA . SER A 1 98 ? 6.643 -1.545 -15.681 1.00 97.38 98 SER A CA 1
ATOM 741 C C . SER A 1 98 ? 6.097 -2.054 -14.341 1.00 97.38 98 SER A C 1
ATOM 743 O O . SER A 1 98 ? 5.741 -1.245 -13.479 1.00 97.38 98 SER A O 1
ATOM 745 N N . ALA A 1 99 ? 6.118 -3.372 -14.102 1.00 97.38 99 ALA A N 1
ATOM 746 C CA . ALA A 1 99 ? 5.667 -3.953 -12.838 1.00 97.38 99 ALA A CA 1
ATOM 747 C C . ALA A 1 99 ? 6.422 -3.377 -11.628 1.00 97.38 99 ALA A C 1
ATOM 749 O O . ALA A 1 99 ? 5.810 -2.973 -10.639 1.00 97.38 99 ALA A O 1
ATOM 750 N N . PHE A 1 100 ? 7.743 -3.251 -11.720 1.00 98.25 100 PHE A N 1
ATOM 751 C CA . PHE A 1 100 ? 8.594 -2.693 -10.666 1.00 98.25 100 PHE A CA 1
ATOM 752 C C . PHE A 1 100 ? 8.602 -1.161 -10.609 1.00 98.25 100 PHE A C 1
ATOM 754 O O . PHE A 1 100 ? 9.190 -0.587 -9.695 1.00 98.25 100 PHE A O 1
ATOM 761 N N . SER A 1 101 ? 7.895 -0.490 -11.518 1.00 98.44 101 SER A N 1
ATOM 762 C CA . SER A 1 101 ? 7.696 0.966 -11.517 1.00 98.44 101 SER A CA 1
ATOM 763 C C . SER A 1 101 ? 6.264 1.374 -11.162 1.00 98.44 101 SER A C 1
ATOM 765 O O . SER A 1 101 ? 5.953 2.561 -11.139 1.00 98.44 101 SER A O 1
ATOM 767 N N . SER A 1 102 ? 5.375 0.422 -10.873 1.00 98.25 102 SER A N 1
ATOM 768 C CA . SER A 1 102 ? 3.980 0.698 -10.527 1.00 98.25 102 SER A CA 1
ATOM 769 C C . SER A 1 102 ? 3.847 1.611 -9.299 1.00 98.25 102 SER A C 1
ATOM 771 O O . SER A 1 102 ? 4.451 1.357 -8.254 1.00 98.25 102 SER A O 1
ATOM 773 N N . ALA A 1 103 ? 2.981 2.625 -9.401 1.00 98.12 103 ALA A N 1
ATOM 774 C CA . ALA A 1 103 ? 2.567 3.493 -8.291 1.00 98.12 103 ALA A CA 1
ATOM 775 C C . ALA A 1 103 ? 1.400 2.903 -7.464 1.00 98.12 103 ALA A C 1
ATOM 777 O O . ALA A 1 103 ? 0.659 3.639 -6.816 1.00 98.12 103 ALA A O 1
ATOM 778 N N . SER A 1 104 ? 1.212 1.580 -7.496 1.00 97.94 104 SER A N 1
ATOM 779 C CA . SER A 1 104 ? 0.085 0.871 -6.867 1.00 97.94 104 SER A CA 1
ATOM 780 C C . SER A 1 104 ? -0.015 1.041 -5.352 1.00 97.94 104 SER A C 1
ATOM 782 O O . SER A 1 104 ? -1.112 0.929 -4.811 1.00 97.94 104 SER A O 1
ATOM 784 N N . SER A 1 105 ? 1.078 1.409 -4.675 1.00 97.81 105 SER A N 1
ATOM 785 C CA . SER A 1 105 ? 1.067 1.700 -3.236 1.00 97.81 105 SER A CA 1
ATOM 786 C C . SER A 1 105 ? 0.180 2.892 -2.857 1.00 97.81 105 SER A C 1
ATOM 788 O O . SER A 1 105 ? -0.105 3.082 -1.680 1.00 97.81 105 SER A O 1
ATOM 790 N N . MET A 1 106 ? -0.282 3.691 -3.830 1.00 97.81 106 MET A N 1
ATOM 791 C CA . MET A 1 106 ? -1.283 4.738 -3.596 1.00 97.81 106 MET A CA 1
ATOM 792 C C . MET A 1 106 ? -2.625 4.177 -3.090 1.00 97.81 106 MET A C 1
ATOM 794 O O . MET A 1 106 ? -3.376 4.882 -2.422 1.00 97.81 106 MET A O 1
ATOM 798 N N . TRP A 1 107 ? -2.933 2.907 -3.383 1.00 98.12 107 TRP A N 1
ATOM 799 C CA . TRP A 1 107 ? -4.129 2.228 -2.885 1.00 98.12 107 TRP A CA 1
ATOM 800 C C . TRP A 1 107 ? -3.885 1.671 -1.478 1.00 98.12 107 TRP A C 1
ATOM 802 O O . TRP A 1 107 ? -3.645 0.474 -1.290 1.00 98.12 107 TRP A O 1
ATOM 812 N N . THR A 1 108 ? -3.951 2.563 -0.487 1.00 97.56 108 THR A N 1
ATOM 813 C CA . THR A 1 108 ? -3.655 2.274 0.928 1.00 97.56 108 THR A CA 1
ATOM 814 C C . THR A 1 108 ? -4.706 1.419 1.625 1.00 97.56 108 THR A C 1
ATOM 816 O O . THR A 1 108 ? -4.393 0.804 2.638 1.00 97.56 108 THR A O 1
ATOM 819 N N . ALA A 1 109 ? -5.899 1.262 1.042 1.00 97.19 109 ALA A N 1
ATOM 820 C CA . ALA A 1 109 ? -6.870 0.261 1.490 1.00 97.19 109 ALA A CA 1
ATOM 821 C C . ALA A 1 109 ? -6.286 -1.165 1.484 1.00 97.19 109 ALA A C 1
ATOM 823 O O . ALA A 1 109 ? -6.740 -2.021 2.230 1.00 97.19 109 ALA A O 1
ATOM 824 N N . ASN A 1 110 ? -5.256 -1.426 0.675 1.00 97.94 110 ASN A N 1
ATOM 825 C CA . ASN A 1 110 ? -4.557 -2.707 0.658 1.00 97.94 110 ASN A CA 1
ATOM 826 C C . ASN A 1 110 ? -3.229 -2.692 1.427 1.00 97.94 110 ASN A C 1
ATOM 828 O O . ASN A 1 110 ? -2.492 -3.662 1.356 1.00 97.94 110 ASN A O 1
ATOM 832 N N . ALA A 1 111 ? -2.862 -1.605 2.109 1.00 97.19 111 ALA A N 1
ATOM 833 C CA . ALA A 1 111 ? -1.563 -1.525 2.779 1.00 97.19 111 ALA A CA 1
ATOM 834 C C . ALA A 1 111 ? -1.494 -2.466 3.991 1.00 97.19 111 ALA A C 1
ATOM 836 O O . ALA A 1 111 ? -0.520 -3.195 4.173 1.00 97.19 111 ALA A O 1
ATOM 837 N N . ALA A 1 112 ? -2.536 -2.445 4.816 1.00 96.56 112 ALA A N 1
ATOM 838 C CA . ALA A 1 112 ? -2.621 -3.219 6.041 1.00 96.56 112 ALA A CA 1
ATOM 839 C C . ALA A 1 112 ? -4.083 -3.451 6.429 1.00 96.56 112 ALA A C 1
ATOM 841 O O . ALA A 1 112 ? -4.978 -2.739 5.971 1.00 96.56 112 ALA A O 1
ATOM 842 N N . THR A 1 113 ? -4.303 -4.415 7.311 1.00 96.88 113 THR A N 1
ATOM 843 C CA . THR A 1 113 ? -5.514 -4.522 8.128 1.00 96.88 113 THR A CA 1
ATOM 844 C C . THR A 1 113 ? -5.261 -3.821 9.460 1.00 96.88 113 THR A C 1
ATOM 846 O O . THR A 1 113 ? -4.189 -3.984 10.047 1.00 96.88 113 THR A O 1
ATOM 849 N N . VAL A 1 114 ? -6.242 -3.048 9.937 1.00 96.44 114 VAL A N 1
ATOM 850 C CA . VAL A 1 114 ? -6.164 -2.313 11.207 1.00 96.44 114 VAL A CA 1
ATOM 851 C C . VAL A 1 114 ? -7.176 -2.877 12.197 1.00 96.44 114 VAL A C 1
ATOM 853 O O . VAL A 1 114 ? -8.364 -2.930 11.882 1.00 96.44 114 VAL A O 1
ATOM 856 N N . SER A 1 115 ? -6.717 -3.234 13.398 1.00 95.69 115 SER A N 1
ATOM 857 C CA . SER A 1 115 ? -7.584 -3.546 14.539 1.00 95.69 115 SER A CA 1
ATOM 858 C C . SER A 1 115 ? -7.505 -2.415 15.569 1.00 95.69 115 SER A C 1
ATOM 860 O O . SER A 1 115 ? -6.430 -2.195 16.135 1.00 95.69 115 SER A O 1
ATOM 862 N N . PRO A 1 116 ? -8.601 -1.677 15.826 1.00 96.38 116 PRO A N 1
ATOM 863 C CA . PRO A 1 116 ? -8.631 -0.645 16.859 1.00 96.38 116 PRO A CA 1
ATOM 864 C C . PRO A 1 116 ? -8.385 -1.208 18.262 1.00 96.38 116 PRO A C 1
ATOM 866 O O . PRO A 1 116 ? -8.713 -2.359 18.545 1.00 96.38 116 PRO A O 1
ATOM 869 N N . SER A 1 117 ? -7.904 -0.358 19.172 1.00 95.81 117 SER A N 1
ATOM 870 C CA . SER A 1 117 ? -7.686 -0.707 20.584 1.00 95.81 117 SER A CA 1
ATOM 871 C C . SER A 1 117 ? -8.939 -1.183 21.310 1.00 95.81 117 SER A C 1
ATOM 873 O O . SER A 1 117 ? -8.852 -2.005 22.214 1.00 95.81 117 SER A O 1
ATOM 875 N N . ALA A 1 118 ? -10.113 -0.701 20.900 1.00 95.12 118 ALA A N 1
ATOM 876 C CA . ALA A 1 118 ? -11.394 -1.142 21.447 1.00 95.12 118 ALA A CA 1
ATOM 877 C C . ALA A 1 118 ? -11.721 -2.616 21.132 1.00 95.12 118 ALA A C 1
ATOM 879 O O . ALA A 1 118 ? -12.591 -3.197 21.780 1.00 95.12 118 ALA A O 1
ATOM 880 N N . ASP A 1 119 ? -11.040 -3.208 20.146 1.00 94.12 119 ASP A N 1
ATOM 881 C CA . ASP A 1 119 ? -11.270 -4.580 19.696 1.00 94.12 119 ASP A CA 1
ATOM 882 C C . ASP A 1 119 ? -10.088 -5.512 19.994 1.00 94.12 119 ASP A C 1
ATOM 884 O O . ASP A 1 119 ? -10.205 -6.721 19.778 1.00 94.12 119 ASP A O 1
ATOM 888 N N . SER A 1 120 ? -8.951 -4.983 20.454 1.00 91.81 120 SER A N 1
ATOM 889 C CA . SER A 1 120 ? -7.748 -5.769 20.720 1.00 91.81 120 SER A CA 1
ATOM 890 C C . SER A 1 120 ? -7.666 -6.240 22.168 1.00 91.81 120 SER A C 1
ATOM 892 O O . SER A 1 120 ? -8.177 -5.610 23.094 1.00 91.81 120 SER A O 1
ATOM 894 N N . ALA A 1 121 ? -7.016 -7.386 22.375 1.00 89.69 121 ALA A N 1
ATOM 895 C CA . ALA A 1 121 ? -6.895 -7.986 23.704 1.00 89.69 121 ALA A CA 1
ATOM 896 C C . ALA A 1 121 ? -5.965 -7.198 24.647 1.00 89.69 121 ALA A C 1
ATOM 898 O O . ALA A 1 121 ? -6.127 -7.269 25.863 1.00 89.69 121 ALA A O 1
ATOM 899 N N . ASP A 1 122 ? -4.994 -6.464 24.101 1.00 93.00 122 ASP A N 1
ATOM 900 C CA . ASP A 1 122 ? -4.007 -5.682 24.854 1.00 93.00 122 ASP A CA 1
ATOM 901 C C . ASP A 1 122 ? -4.312 -4.172 24.878 1.00 93.00 122 ASP A C 1
ATOM 903 O O . ASP A 1 122 ? -3.535 -3.392 25.431 1.00 93.00 122 ASP A O 1
ATOM 907 N N . GLY A 1 123 ? -5.436 -3.751 24.285 1.00 94.25 123 GLY A N 1
ATOM 908 C CA . GLY A 1 123 ? -5.859 -2.354 24.233 1.00 94.25 123 GLY A CA 1
ATOM 909 C C . GLY A 1 123 ? -5.009 -1.464 23.319 1.00 94.25 123 GLY A C 1
ATOM 910 O O . GLY A 1 123 ? -5.069 -0.240 23.452 1.00 94.25 123 GLY A O 1
ATOM 911 N N . LYS A 1 124 ? -4.222 -2.032 22.395 1.00 96.06 124 LYS A N 1
ATOM 912 C CA . LYS A 1 124 ? -3.440 -1.282 21.395 1.00 96.06 124 LYS A CA 1
ATOM 913 C C . LYS A 1 124 ? -4.104 -1.272 20.027 1.00 96.06 124 LYS A C 1
ATOM 915 O O . LYS A 1 124 ? -4.917 -2.132 19.707 1.00 96.06 124 LYS A O 1
ATOM 920 N N . VAL A 1 125 ? -3.731 -0.322 19.179 1.00 96.81 125 VAL A N 1
ATOM 921 C CA . VAL A 1 125 ? -4.080 -0.356 17.755 1.00 96.81 125 VAL A CA 1
ATOM 922 C C . VAL A 1 125 ? -3.069 -1.239 17.025 1.00 96.81 125 VAL A C 1
ATOM 924 O O . VAL A 1 125 ? -1.864 -0.990 17.087 1.00 96.81 125 VAL A O 1
ATOM 927 N N . HIS A 1 126 ? -3.551 -2.272 16.337 1.00 97.00 126 HIS A N 1
ATOM 928 C CA . HIS A 1 126 ? -2.710 -3.214 15.601 1.00 97.00 126 HIS A CA 1
ATOM 929 C C . HIS A 1 126 ? -2.764 -2.924 14.104 1.00 97.00 126 HIS A C 1
ATOM 931 O O . HIS A 1 126 ? -3.848 -2.775 13.541 1.00 97.00 126 HIS A O 1
ATOM 937 N N . PHE A 1 127 ? -1.600 -2.920 13.460 1.00 96.88 127 PHE A N 1
ATOM 938 C CA . PHE A 1 127 ? -1.453 -2.889 12.008 1.00 96.88 127 PHE A CA 1
ATOM 939 C C . PHE A 1 127 ? -0.799 -4.186 11.546 1.00 96.88 127 PHE A C 1
ATOM 941 O O . PHE A 1 127 ? 0.319 -4.483 11.958 1.00 96.88 127 PHE A O 1
ATOM 948 N N . THR A 1 128 ? -1.448 -4.937 10.661 1.00 96.12 128 THR A N 1
ATOM 949 C CA . THR A 1 128 ? -0.826 -6.091 9.995 1.00 96.12 128 THR A CA 1
ATOM 950 C C . THR A 1 128 ? -0.735 -5.808 8.512 1.00 96.12 128 THR A C 1
ATOM 952 O O . THR A 1 128 ? -1.757 -5.631 7.851 1.00 96.12 128 THR A O 1
ATOM 955 N N . VAL A 1 129 ? 0.487 -5.739 7.994 1.00 96.44 129 VAL A N 1
ATOM 956 C CA . VAL A 1 129 ? 0.731 -5.429 6.581 1.00 96.44 129 VAL A CA 1
ATOM 957 C C . VAL A 1 129 ? 0.192 -6.540 5.686 1.00 96.44 129 VAL A C 1
ATOM 959 O O . VAL A 1 129 ? 0.371 -7.719 5.974 1.00 96.44 129 VAL A O 1
ATOM 962 N N . ALA A 1 130 ? -0.434 -6.173 4.572 1.00 95.88 130 ALA A N 1
ATOM 963 C CA . ALA A 1 130 ? -0.884 -7.146 3.587 1.00 95.88 130 ALA A CA 1
ATOM 964 C C . ALA A 1 130 ? 0.291 -7.602 2.711 1.00 95.88 130 ALA A C 1
ATOM 966 O O . ALA A 1 130 ? 1.124 -6.793 2.294 1.00 95.88 130 ALA A O 1
ATOM 967 N N . ASN A 1 131 ? 0.368 -8.896 2.394 1.00 95.44 131 ASN A N 1
ATOM 968 C CA . ASN A 1 131 ? 1.458 -9.400 1.554 1.00 95.44 131 ASN A CA 1
ATOM 969 C C . ASN A 1 131 ? 1.250 -9.118 0.061 1.00 95.44 131 ASN A C 1
ATOM 971 O O . ASN A 1 131 ? 2.231 -9.065 -0.680 1.00 95.44 131 ASN A O 1
ATOM 975 N N . LEU A 1 132 ? 0.005 -8.911 -0.383 1.00 96.38 132 LEU A N 1
ATOM 976 C CA . LEU A 1 132 ? -0.346 -8.597 -1.771 1.00 96.38 132 LEU A CA 1
ATOM 977 C C . LEU A 1 132 ? 0.227 -9.606 -2.772 1.00 96.38 132 LEU A C 1
ATOM 979 O O . LEU A 1 132 ? 0.578 -9.266 -3.906 1.00 96.38 132 LEU A O 1
ATOM 983 N N . ASN A 1 133 ? 0.322 -10.865 -2.333 1.00 94.38 133 ASN A N 1
ATOM 984 C CA . ASN A 1 133 ? 1.025 -11.934 -3.033 1.00 94.38 133 ASN A CA 1
ATOM 985 C C . ASN A 1 133 ? 0.516 -12.155 -4.463 1.00 94.38 133 ASN A C 1
ATOM 987 O O . ASN A 1 133 ? 1.285 -12.513 -5.352 1.00 94.38 133 ASN A O 1
ATOM 991 N N . ASN A 1 134 ? -0.779 -11.925 -4.703 1.00 89.25 134 ASN A N 1
ATOM 992 C CA . ASN A 1 134 ? -1.410 -12.270 -5.972 1.00 89.25 134 ASN A CA 1
ATOM 993 C C . ASN A 1 134 ? -0.845 -11.488 -7.167 1.00 89.25 134 ASN A C 1
ATOM 995 O O . ASN A 1 134 ? -0.836 -12.006 -8.285 1.00 89.25 134 ASN A O 1
ATOM 999 N N . LYS A 1 135 ? -0.400 -10.241 -6.964 1.00 92.69 135 LYS A N 1
ATOM 1000 C CA . LYS A 1 135 ? 0.061 -9.370 -8.051 1.00 92.69 135 LYS A CA 1
ATOM 1001 C C . LYS A 1 135 ? 1.538 -9.039 -7.878 1.00 92.69 13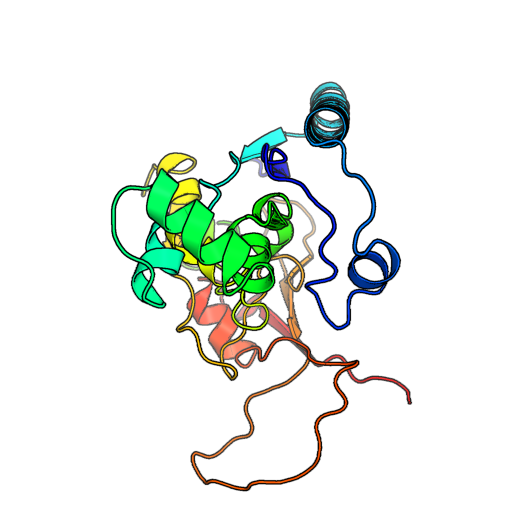5 LYS A C 1
ATOM 1003 O O . LYS A 1 135 ? 1.912 -8.351 -6.935 1.00 92.69 135 LYS A O 1
ATOM 1008 N N . LEU A 1 136 ? 2.365 -9.414 -8.857 1.00 94.94 136 LEU A N 1
ATOM 1009 C CA . LEU A 1 136 ? 3.816 -9.163 -8.846 1.00 94.94 136 LEU A CA 1
ATOM 1010 C C . LEU A 1 136 ? 4.177 -7.695 -8.558 1.00 94.94 136 LEU A C 1
ATOM 1012 O O . LEU A 1 136 ? 5.082 -7.404 -7.783 1.00 94.94 136 LEU A O 1
ATOM 1016 N N . HIS A 1 137 ? 3.449 -6.756 -9.162 1.00 96.69 137 HIS A N 1
ATOM 1017 C CA . HIS A 1 137 ? 3.704 -5.328 -8.983 1.00 96.69 137 HIS A CA 1
ATOM 1018 C C . HIS A 1 137 ? 3.278 -4.794 -7.606 1.00 96.69 137 HIS A C 1
ATOM 1020 O O . HIS A 1 137 ? 3.700 -3.697 -7.245 1.00 96.69 137 HIS A O 1
ATOM 1026 N N . ARG A 1 138 ? 2.479 -5.551 -6.840 1.00 97.56 138 ARG A N 1
ATOM 1027 C CA . ARG A 1 138 ? 2.036 -5.188 -5.488 1.00 97.56 138 ARG A CA 1
ATOM 1028 C C . ARG A 1 138 ? 2.742 -5.957 -4.381 1.00 97.56 138 ARG A C 1
ATOM 1030 O O . ARG A 1 138 ? 2.990 -5.375 -3.335 1.00 97.56 138 ARG A O 1
ATOM 1037 N N . MET A 1 139 ? 3.149 -7.205 -4.613 1.00 96.44 139 MET A N 1
ATOM 1038 C CA . MET A 1 139 ? 3.850 -8.014 -3.603 1.00 96.44 139 MET A CA 1
ATOM 1039 C C . MET A 1 139 ? 5.148 -7.348 -3.105 1.00 96.44 139 MET A C 1
ATOM 1041 O O . MET A 1 139 ? 5.529 -7.475 -1.943 1.00 96.44 139 MET A O 1
ATOM 1045 N N . GLN A 1 140 ? 5.782 -6.544 -3.966 1.00 97.12 140 GLN A N 1
ATOM 1046 C CA . GLN A 1 140 ? 6.959 -5.737 -3.633 1.00 97.12 140 GLN A CA 1
ATOM 1047 C C . GLN A 1 140 ? 6.699 -4.615 -2.617 1.00 97.12 140 GLN A C 1
ATOM 1049 O O . GLN A 1 140 ? 7.651 -4.002 -2.140 1.00 97.12 140 GLN A O 1
ATOM 1054 N N . GLU A 1 141 ? 5.436 -4.285 -2.336 1.00 98.31 141 GLU A N 1
ATOM 1055 C CA . GLU A 1 141 ? 5.076 -3.161 -1.474 1.00 98.31 141 GLU A CA 1
ATOM 1056 C C . GLU A 1 141 ? 5.312 -3.475 0.002 1.00 98.31 141 GLU A C 1
ATOM 1058 O O . GLU A 1 141 ? 5.682 -2.570 0.751 1.00 98.31 141 GLU A O 1
ATOM 1063 N N . ALA A 1 142 ? 5.137 -4.737 0.411 1.00 96.31 142 ALA A N 1
ATOM 1064 C CA . ALA A 1 142 ? 5.098 -5.138 1.815 1.00 96.31 142 ALA A CA 1
ATOM 1065 C C . ALA A 1 142 ? 6.320 -4.677 2.639 1.00 96.31 142 ALA A C 1
ATOM 1067 O O . ALA A 1 142 ? 6.104 -4.110 3.707 1.00 96.31 142 ALA A O 1
ATOM 1068 N N . PRO A 1 143 ? 7.587 -4.806 2.182 1.00 94.75 143 PRO A N 1
ATOM 1069 C CA . PRO A 1 143 ? 8.737 -4.371 2.980 1.00 94.75 143 PRO A CA 1
ATOM 1070 C C . PRO A 1 143 ? 8.729 -2.872 3.308 1.00 94.75 143 PRO A C 1
ATOM 1072 O O . PRO A 1 143 ? 8.958 -2.490 4.453 1.00 94.75 143 PRO A O 1
ATOM 1075 N N . THR A 1 144 ? 8.443 -2.013 2.324 1.00 96.38 144 THR A N 1
ATOM 1076 C CA . THR A 1 144 ? 8.359 -0.562 2.551 1.00 96.38 144 THR A CA 1
ATOM 1077 C C . THR A 1 144 ? 7.089 -0.201 3.314 1.00 96.38 144 THR A C 1
ATOM 1079 O O . THR A 1 144 ? 7.135 0.653 4.196 1.00 96.38 144 THR A O 1
ATOM 1082 N N . THR A 1 145 ? 5.972 -0.876 3.033 1.00 96.31 145 THR A N 1
ATOM 1083 C CA . THR A 1 145 ? 4.725 -0.682 3.775 1.00 96.31 145 THR A CA 1
ATOM 1084 C C . THR A 1 145 ? 4.889 -1.034 5.246 1.00 96.31 145 THR A C 1
ATOM 1086 O O . THR A 1 145 ? 4.345 -0.308 6.052 1.00 96.31 145 THR A O 1
ATOM 1089 N N . SER A 1 146 ? 5.680 -2.036 5.639 1.00 93.50 146 SER A N 1
ATOM 1090 C CA . SER A 1 146 ? 5.964 -2.316 7.060 1.00 93.50 146 SER A CA 1
ATOM 1091 C C . SER A 1 146 ? 6.706 -1.188 7.772 1.00 93.50 146 SER A C 1
ATOM 1093 O O . SER A 1 146 ? 6.471 -0.949 8.954 1.00 93.50 146 SER A O 1
ATOM 1095 N N . ALA A 1 147 ? 7.577 -0.461 7.069 1.00 95.25 147 ALA A N 1
ATOM 1096 C CA . ALA A 1 147 ? 8.316 0.65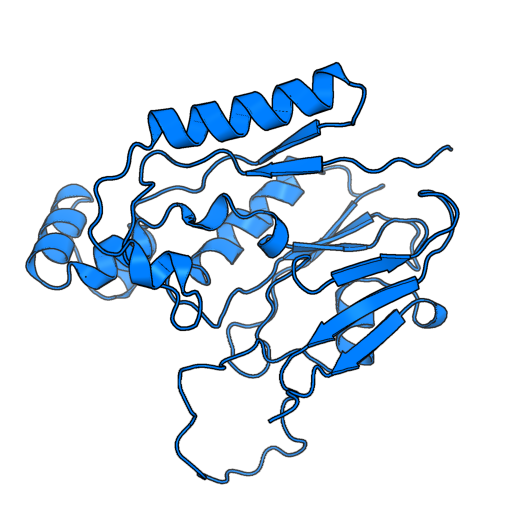4 7.655 1.00 95.25 147 ALA A CA 1
ATOM 1097 C C . ALA A 1 147 ? 7.447 1.910 7.857 1.00 95.25 147 ALA A C 1
ATOM 1099 O O . ALA A 1 147 ? 7.703 2.682 8.779 1.00 95.25 147 ALA A O 1
ATOM 1100 N N . ILE A 1 148 ? 6.421 2.119 7.021 1.00 94.00 148 ILE A N 1
ATOM 1101 C CA . ILE A 1 148 ? 5.606 3.343 7.046 1.00 94.00 148 ILE A CA 1
ATOM 1102 C C . ILE A 1 148 ? 4.797 3.469 8.356 1.00 94.00 148 ILE A C 1
ATOM 1104 O O . ILE A 1 148 ? 5.032 4.443 9.067 1.00 94.00 148 ILE A O 1
ATOM 1108 N N . PRO A 1 149 ? 3.921 2.523 8.762 1.00 89.69 149 PRO A N 1
ATOM 1109 C CA . PRO A 1 149 ? 3.226 2.579 10.045 1.00 89.69 149 PRO A CA 1
ATOM 1110 C C . PRO A 1 149 ? 4.179 2.608 11.235 1.00 89.69 149 PRO A C 1
ATOM 1112 O O . PRO A 1 149 ? 3.904 3.327 12.188 1.00 89.69 149 PRO A O 1
ATOM 1115 N N . GLY A 1 150 ? 5.317 1.908 11.167 1.00 91.19 150 GLY A N 1
ATOM 1116 C CA . GLY A 1 150 ? 6.341 1.968 12.212 1.00 91.19 150 GLY A CA 1
ATOM 1117 C C . GLY A 1 150 ? 6.910 3.378 12.413 1.00 91.19 150 GLY A C 1
ATOM 1118 O O . GLY A 1 150 ? 7.172 3.776 13.544 1.00 91.19 150 GLY A O 1
ATOM 1119 N N . ALA A 1 151 ? 7.047 4.156 11.336 1.00 94.62 151 ALA A N 1
ATOM 1120 C CA . ALA A 1 151 ? 7.481 5.551 11.396 1.00 94.62 151 ALA A CA 1
ATOM 1121 C C . ALA A 1 151 ? 6.337 6.531 11.724 1.00 94.62 151 ALA A C 1
ATOM 1123 O O . ALA A 1 151 ? 6.561 7.528 12.405 1.00 94.62 151 ALA A O 1
ATOM 1124 N N . THR A 1 152 ? 5.116 6.275 11.242 1.00 94.56 152 THR A N 1
ATOM 1125 C CA . THR A 1 152 ? 3.947 7.154 11.436 1.00 94.56 152 THR A CA 1
ATOM 1126 C C . THR A 1 152 ? 3.303 6.987 12.816 1.00 94.56 152 THR A C 1
ATOM 1128 O O . THR A 1 152 ? 2.896 7.969 13.430 1.00 94.56 152 THR A O 1
ATOM 1131 N N . PHE A 1 153 ? 3.235 5.758 13.324 1.00 95.88 153 PHE A N 1
ATOM 1132 C CA . PHE A 1 153 ? 2.588 5.369 14.579 1.00 95.88 153 PHE A CA 1
ATOM 1133 C C . PHE A 1 153 ? 3.612 4.695 15.504 1.00 95.88 153 PHE A C 1
ATOM 1135 O O . PHE A 1 153 ? 3.522 3.509 15.820 1.00 95.88 153 PHE A O 1
ATOM 1142 N N . ALA A 1 154 ? 4.639 5.451 15.890 1.00 96.62 154 ALA A N 1
ATOM 1143 C CA . ALA A 1 154 ? 5.861 4.897 16.475 1.00 96.62 154 ALA A CA 1
ATOM 1144 C C . ALA A 1 154 ? 5.777 4.539 17.971 1.00 96.62 154 ALA A C 1
ATOM 1146 O O . ALA A 1 154 ? 6.639 3.816 18.462 1.00 96.62 154 ALA A O 1
ATOM 1147 N N . ASP A 1 155 ? 4.788 5.049 18.717 1.00 97.81 155 ASP A N 1
ATOM 1148 C CA . ASP A 1 155 ? 4.717 4.845 20.172 1.00 97.81 155 ASP A CA 1
ATOM 1149 C C . ASP A 1 155 ? 4.212 3.426 20.522 1.00 97.81 155 ASP A C 1
ATOM 1151 O O . ASP A 1 155 ? 3.017 3.142 20.371 1.00 97.81 155 ASP A O 1
ATOM 1155 N N . PRO A 1 156 ? 5.074 2.532 21.049 1.00 96.62 156 PRO A N 1
ATOM 1156 C CA . PRO A 1 156 ? 4.721 1.133 21.297 1.00 96.62 156 PRO A CA 1
ATOM 1157 C C . PRO A 1 156 ? 3.737 0.953 22.461 1.00 96.62 156 PRO A C 1
ATOM 1159 O O . PRO A 1 156 ? 3.247 -0.158 22.697 1.00 96.62 156 PRO A O 1
ATOM 1162 N N . ARG A 1 157 ? 3.446 2.023 23.215 1.00 97.19 157 ARG A N 1
ATOM 1163 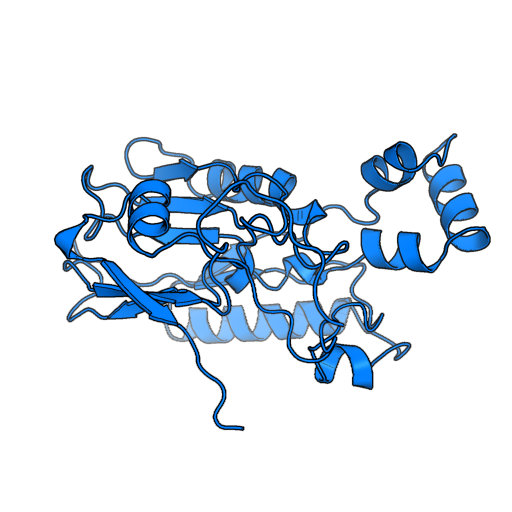C CA . ARG A 1 157 ? 2.392 2.021 24.236 1.00 97.19 157 ARG A CA 1
ATOM 1164 C C . ARG A 1 157 ? 1.003 1.963 23.607 1.00 97.19 157 ARG A C 1
ATOM 1166 O O . ARG A 1 157 ? 0.110 1.387 24.214 1.00 97.19 157 ARG A O 1
ATOM 1173 N N . TYR A 1 158 ? 0.842 2.517 22.404 1.00 97.00 158 TYR A N 1
ATOM 1174 C CA . TYR A 1 158 ? -0.450 2.627 21.722 1.00 97.00 158 TYR A CA 1
ATOM 1175 C C . TYR A 1 158 ? -0.548 1.767 20.464 1.00 97.00 158 TYR A C 1
ATOM 1177 O O . TYR A 1 158 ? -1.655 1.387 20.087 1.00 97.00 158 TYR A O 1
ATOM 1185 N N . PHE A 1 159 ? 0.580 1.460 19.821 1.00 97.62 159 PHE A N 1
ATOM 1186 C CA . PHE A 1 159 ? 0.604 0.829 18.505 1.00 97.62 159 PHE A CA 1
ATOM 1187 C C . PHE A 1 159 ? 1.422 -0.462 18.495 1.00 97.62 159 PHE A C 1
ATOM 1189 O O . PHE A 1 159 ? 2.506 -0.535 19.075 1.00 97.62 159 PHE A O 1
ATOM 1196 N N . ALA A 1 160 ? 0.907 -1.472 17.798 1.00 96.75 160 ALA A N 1
ATOM 1197 C CA . ALA A 1 160 ? 1.597 -2.722 17.512 1.00 96.75 160 ALA A CA 1
ATOM 1198 C C . ALA A 1 160 ? 1.637 -2.955 15.996 1.00 96.75 160 ALA A C 1
ATOM 1200 O O . ALA A 1 160 ? 0.613 -2.864 15.318 1.00 96.75 160 ALA A O 1
ATOM 1201 N N . HIS A 1 161 ? 2.819 -3.274 15.470 1.00 95.69 161 HIS A N 1
ATOM 1202 C CA . HIS A 1 161 ? 3.051 -3.463 14.037 1.00 95.69 161 HIS A CA 1
ATOM 1203 C C . HIS A 1 161 ? 3.452 -4.905 13.758 1.00 95.69 161 HIS A C 1
ATOM 1205 O O . HIS A 1 161 ? 4.424 -5.401 14.327 1.00 95.69 161 HIS A O 1
ATOM 1211 N N . HIS A 1 162 ? 2.722 -5.560 12.862 1.00 94.50 162 HIS A N 1
ATOM 1212 C CA . HIS A 1 162 ? 2.927 -6.955 12.486 1.00 94.50 162 HIS A CA 1
ATOM 1213 C C . HIS A 1 162 ? 3.410 -7.044 11.047 1.00 94.50 162 HIS A C 1
ATOM 1215 O O . HIS A 1 162 ? 2.922 -6.343 10.153 1.00 94.50 162 HIS A O 1
ATOM 1221 N N . ALA A 1 163 ? 4.371 -7.938 10.824 1.00 91.62 163 ALA A N 1
ATOM 1222 C CA . ALA A 1 163 ? 4.860 -8.238 9.490 1.00 91.62 163 ALA A CA 1
ATOM 1223 C C . ALA A 1 163 ? 3.749 -8.831 8.613 1.00 91.62 163 ALA A C 1
ATOM 1225 O O . ALA A 1 163 ? 2.792 -9.433 9.105 1.00 91.62 163 ALA A O 1
ATOM 1226 N N . ALA A 1 164 ? 3.916 -8.692 7.299 1.00 93.50 164 ALA A N 1
ATOM 1227 C CA . ALA A 1 164 ? 3.041 -9.351 6.349 1.00 93.50 164 ALA A CA 1
ATOM 1228 C C . ALA A 1 164 ? 3.147 -10.874 6.437 1.00 93.50 164 ALA A C 1
ATOM 1230 O O . ALA A 1 164 ? 4.203 -11.421 6.772 1.00 93.50 164 ALA A O 1
ATOM 1231 N N . LEU A 1 165 ? 2.063 -11.560 6.074 1.00 91.50 165 LEU A N 1
ATOM 1232 C CA . LEU A 1 165 ? 2.090 -13.011 5.925 1.00 91.50 165 LEU A CA 1
ATOM 1233 C C . LEU A 1 165 ? 3.131 -13.445 4.882 1.00 91.50 165 LEU A C 1
ATOM 1235 O O . LEU A 1 165 ? 3.382 -12.704 3.925 1.00 91.50 165 LEU A O 1
ATOM 1239 N N . PRO A 1 166 ? 3.709 -14.655 5.013 1.00 93.06 166 PRO A N 1
ATOM 1240 C CA . PRO A 1 166 ? 4.623 -15.194 4.015 1.00 93.06 166 PRO A CA 1
ATOM 1241 C C . PRO A 1 166 ? 4.063 -15.084 2.593 1.00 93.06 166 PRO A C 1
ATOM 1243 O O . PRO A 1 166 ? 2.862 -15.250 2.370 1.00 93.06 166 PRO A O 1
ATOM 1246 N N . GLN A 1 167 ? 4.943 -14.810 1.630 1.00 92.94 167 GLN A N 1
ATOM 1247 C CA . GLN A 1 167 ? 4.595 -14.656 0.216 1.00 92.94 167 GLN A CA 1
ATOM 1248 C C . GLN A 1 167 ? 4.263 -16.014 -0.417 1.00 92.94 167 GLN A C 1
ATOM 1250 O O . GLN A 1 167 ? 5.068 -16.595 -1.142 1.00 92.94 167 GLN A O 1
ATOM 1255 N N . HIS A 1 168 ? 3.068 -16.523 -0.126 1.00 90.00 168 HIS A N 1
ATOM 1256 C CA . HIS A 1 168 ? 2.559 -17.789 -0.637 1.00 90.00 168 HIS A CA 1
ATOM 1257 C C . HIS A 1 168 ? 1.114 -17.641 -1.116 1.00 90.00 168 HIS A C 1
ATOM 1259 O O . HIS A 1 168 ? 0.321 -16.926 -0.502 1.00 90.00 168 HIS A O 1
ATOM 1265 N N . GLY A 1 169 ? 0.744 -18.369 -2.175 1.00 84.69 169 GLY A N 1
ATOM 1266 C CA . GLY A 1 169 ? -0.592 -18.277 -2.770 1.00 84.69 169 GLY A CA 1
ATOM 1267 C C . GLY A 1 169 ? -1.718 -18.583 -1.774 1.00 84.69 169 GLY A C 1
ATOM 1268 O O . GLY A 1 169 ? -2.752 -17.910 -1.778 1.00 84.69 169 GLY A O 1
ATOM 1269 N N . ASP A 1 170 ? -1.506 -19.550 -0.887 1.00 84.44 170 ASP A N 1
ATOM 1270 C CA . ASP A 1 170 ? -2.488 -19.941 0.137 1.00 84.44 170 ASP A CA 1
ATOM 1271 C C . ASP A 1 170 ? -2.635 -18.939 1.288 1.00 84.44 170 ASP A C 1
ATOM 1273 O O . ASP A 1 170 ? -3.589 -19.031 2.056 1.00 84.44 170 ASP A O 1
ATOM 1277 N N . LEU A 1 171 ? -1.713 -17.980 1.390 1.00 87.00 171 LEU A N 1
ATOM 1278 C CA . LEU A 1 171 ? -1.681 -16.947 2.426 1.00 87.00 171 LEU A CA 1
ATOM 1279 C C . LEU A 1 171 ? -1.902 -15.547 1.836 1.00 87.00 171 LEU A C 1
ATOM 1281 O O . LEU A 1 171 ? -1.475 -14.559 2.424 1.00 87.00 171 LEU A O 1
ATOM 1285 N N . GLY A 1 172 ? -2.509 -15.453 0.650 1.00 89.31 172 GLY A N 1
ATOM 1286 C CA . GLY A 1 172 ? -2.744 -14.184 -0.033 1.00 89.31 172 GLY A CA 1
ATOM 1287 C C . GLY A 1 172 ? -3.649 -13.241 0.763 1.00 89.31 172 GLY A C 1
ATOM 1288 O O . GLY A 1 172 ? -4.840 -13.501 0.917 1.00 89.31 172 GLY A O 1
ATOM 1289 N N . ASP A 1 173 ? -3.098 -12.107 1.178 1.00 92.50 173 ASP A N 1
ATOM 1290 C CA . ASP A 1 173 ? -3.781 -11.072 1.947 1.00 92.50 173 ASP A CA 1
ATOM 1291 C C . ASP A 1 173 ? -3.780 -9.744 1.177 1.00 92.50 173 ASP A C 1
ATOM 1293 O O . ASP A 1 173 ? -2.756 -9.325 0.637 1.00 92.50 173 ASP A O 1
ATOM 1297 N N . GLU A 1 174 ? -4.943 -9.094 1.135 1.00 95.25 174 GLU A N 1
ATOM 1298 C CA . GLU A 1 174 ? -5.181 -7.821 0.439 1.00 95.25 174 GLU A CA 1
ATOM 1299 C C . GLU A 1 174 ? -5.592 -6.698 1.408 1.00 95.25 174 GLU A C 1
ATOM 1301 O O . GLU A 1 174 ? -6.060 -5.647 0.963 1.00 95.25 174 GLU A O 1
ATOM 1306 N N . GLY A 1 175 ? -5.417 -6.914 2.717 1.00 95.31 175 GLY A N 1
ATOM 1307 C CA . GLY A 1 175 ? -5.556 -5.903 3.760 1.00 95.31 175 GLY A CA 1
ATOM 1308 C C . GLY A 1 175 ? -6.984 -5.402 3.966 1.00 95.31 175 GLY A C 1
ATOM 1309 O O . GLY A 1 175 ? -7.969 -6.110 3.722 1.00 95.31 175 GLY A O 1
ATOM 1310 N N . ALA A 1 176 ? -7.096 -4.140 4.390 1.00 96.06 176 ALA A N 1
ATOM 1311 C CA . ALA A 1 176 ? -8.361 -3.514 4.756 1.00 96.06 176 ALA A CA 1
ATOM 1312 C C . ALA A 1 176 ? -9.419 -3.478 3.636 1.00 96.06 176 ALA A C 1
ATOM 1314 O O . ALA A 1 176 ? -10.605 -3.393 3.930 1.00 96.06 176 ALA A O 1
ATOM 1315 N N . ALA A 1 177 ? -9.041 -3.626 2.364 1.00 94.69 177 ALA A N 1
ATOM 1316 C CA . ALA A 1 177 ? -9.985 -3.714 1.248 1.00 94.69 177 ALA A CA 1
ATOM 1317 C C . ALA A 1 177 ? -10.952 -4.910 1.354 1.00 94.69 177 ALA A C 1
ATOM 1319 O O . ALA A 1 177 ? -11.994 -4.923 0.701 1.00 94.69 177 ALA A O 1
ATOM 1320 N N . ASN A 1 178 ? -10.608 -5.912 2.165 1.00 92.81 178 ASN A N 1
ATOM 1321 C CA . ASN A 1 178 ? -11.435 -7.076 2.469 1.00 92.81 178 ASN A CA 1
ATOM 1322 C C . ASN A 1 178 ? -11.897 -7.113 3.939 1.00 92.81 178 ASN A C 1
ATOM 1324 O O . ASN A 1 178 ? -12.392 -8.141 4.409 1.00 92.81 178 ASN A O 1
ATOM 1328 N N . HIS A 1 179 ? -11.743 -6.007 4.666 1.00 94.00 179 HIS A N 1
ATOM 1329 C CA . HIS A 1 179 ? -12.088 -5.872 6.075 1.00 94.00 179 HIS A CA 1
ATOM 1330 C C . HIS A 1 179 ? -13.182 -4.821 6.257 1.00 94.00 179 HIS A C 1
ATOM 1332 O O . HIS A 1 179 ? -13.197 -3.789 5.596 1.00 94.00 179 HIS A O 1
ATOM 1338 N N . ASN A 1 180 ? -14.099 -5.083 7.180 1.00 94.56 180 ASN A N 1
ATOM 1339 C CA . ASN A 1 180 ? -15.129 -4.140 7.589 1.00 94.56 180 ASN A CA 1
ATOM 1340 C C . ASN A 1 180 ? -15.220 -4.157 9.110 1.00 94.56 180 ASN A C 1
ATOM 1342 O O . ASN A 1 180 ? -14.996 -5.195 9.728 1.00 94.56 180 ASN A O 1
ATOM 1346 N N . ARG A 1 181 ? -15.619 -3.040 9.709 1.00 95.44 181 ARG A N 1
ATOM 1347 C CA . ARG A 1 181 ? -15.873 -2.955 11.144 1.00 95.44 181 ARG A CA 1
ATOM 1348 C C . ARG A 1 181 ? -17.246 -2.351 11.386 1.00 95.44 181 ARG A C 1
ATOM 1350 O O . ARG A 1 181 ? -17.520 -1.247 10.930 1.00 95.44 181 ARG A O 1
ATOM 1357 N N . PHE A 1 182 ? -18.089 -3.060 12.127 1.00 96.44 182 PHE A N 1
ATOM 1358 C CA . PHE A 1 182 ? -19.399 -2.576 12.551 1.00 96.44 182 PHE A CA 1
ATOM 1359 C C . PHE A 1 182 ? -19.362 -2.257 14.041 1.00 96.44 182 PHE A C 1
ATOM 1361 O O . PHE A 1 182 ? -19.050 -3.118 14.860 1.00 96.44 182 PHE A O 1
ATOM 1368 N N . CYS A 1 183 ? -19.681 -1.024 14.409 1.00 95.00 183 CYS A N 1
ATOM 1369 C CA . CYS A 1 183 ? -19.687 -0.574 15.795 1.00 95.00 183 CYS A CA 1
ATOM 1370 C C . CYS A 1 183 ? -20.774 0.476 16.002 1.00 95.00 183 CYS A C 1
ATOM 1372 O O . CYS A 1 183 ? -21.211 1.121 15.050 1.00 95.00 183 CYS A O 1
ATOM 1374 N N . ARG A 1 184 ? -21.186 0.668 17.257 1.00 94.44 184 ARG A N 1
ATOM 1375 C CA . ARG A 1 184 ? -22.084 1.772 17.615 1.00 94.44 184 ARG A CA 1
ATOM 1376 C C . ARG A 1 184 ? -21.350 3.114 17.611 1.00 94.44 184 ARG A C 1
ATOM 1378 O O . ARG A 1 184 ? -21.822 4.050 16.992 1.00 94.44 184 ARG A O 1
ATOM 1385 N N . GLU A 1 185 ? -20.199 3.164 18.276 1.00 95.19 185 GLU A N 1
ATOM 1386 C CA . GLU A 1 185 ? -19.290 4.316 18.332 1.00 95.19 185 GLU A CA 1
ATOM 1387 C C . GLU A 1 185 ? -17.856 3.813 18.103 1.00 95.19 185 GLU A C 1
ATOM 1389 O O . GLU A 1 185 ? -17.558 2.644 18.377 1.00 95.19 185 GLU A O 1
ATOM 1394 N N . TYR A 1 186 ? -16.953 4.672 17.623 1.00 95.44 186 TYR A N 1
ATOM 1395 C CA . TYR A 1 186 ? -15.605 4.252 17.219 1.00 95.44 186 TYR A CA 1
ATOM 1396 C C . TYR A 1 186 ? -14.724 3.739 18.372 1.00 95.44 186 TYR A C 1
ATOM 1398 O O . TYR A 1 186 ? -13.894 2.864 18.140 1.00 95.44 186 TYR A O 1
ATOM 1406 N N . ASP A 1 187 ? -14.919 4.220 19.605 1.00 93.69 187 ASP A N 1
ATOM 1407 C CA . ASP A 1 187 ? -14.208 3.758 20.815 1.00 93.69 187 ASP A CA 1
ATOM 1408 C C . ASP A 1 187 ? -14.856 2.564 21.521 1.00 93.69 187 ASP A C 1
ATOM 1410 O O . ASP A 1 187 ? -14.357 2.098 22.548 1.00 93.69 187 ASP A O 1
ATOM 1414 N N . ARG A 1 188 ? -15.978 2.061 21.010 1.00 94.81 188 ARG A N 1
ATOM 1415 C CA . ARG A 1 188 ? -16.653 0.895 21.579 1.00 94.81 188 ARG A CA 1
ATOM 1416 C C . ARG A 1 188 ? -16.257 -0.342 20.809 1.00 94.81 188 ARG A C 1
ATOM 1418 O O . ARG A 1 188 ? -16.045 -0.271 19.600 1.00 94.81 188 ARG A O 1
ATOM 1425 N N . GLN A 1 189 ? -16.208 -1.469 21.514 1.00 93.94 189 GLN A N 1
ATOM 1426 C CA . GLN A 1 189 ? -15.970 -2.769 20.902 1.00 93.94 189 GLN A CA 1
ATOM 1427 C C . GLN A 1 189 ? -16.930 -2.980 19.724 1.00 93.94 189 GLN A C 1
ATOM 1429 O O . GLN A 1 189 ? -18.143 -2.783 19.849 1.00 93.94 189 GLN A O 1
ATOM 1434 N N . GLY A 1 190 ? -16.359 -3.336 18.580 1.00 93.62 190 GLY A N 1
ATOM 1435 C CA . GLY A 1 190 ? -17.069 -3.600 17.340 1.00 93.62 190 GLY A CA 1
ATOM 1436 C C . GLY A 1 190 ? -17.002 -5.065 16.928 1.00 93.62 190 GLY A C 1
ATOM 1437 O O . GLY A 1 190 ? -16.386 -5.906 17.582 1.00 93.62 190 GLY A O 1
ATOM 1438 N N . VAL A 1 191 ? -17.640 -5.349 15.798 1.00 94.44 191 VAL A N 1
ATOM 1439 C CA . VAL A 1 191 ? -17.530 -6.612 15.074 1.00 94.44 191 VAL A CA 1
ATOM 1440 C C . VAL A 1 191 ? -16.666 -6.378 13.843 1.00 94.44 191 VAL A C 1
ATOM 1442 O O . VAL A 1 191 ? -17.037 -5.600 12.961 1.00 94.44 191 VAL A O 1
ATOM 1445 N N . GLN A 1 192 ? -15.528 -7.062 13.776 1.00 93.25 192 GLN A N 1
ATOM 1446 C CA . GLN A 1 192 ? -14.649 -7.081 12.614 1.00 93.25 192 GLN A CA 1
ATOM 1447 C C . GLN A 1 192 ? -15.062 -8.209 11.670 1.00 93.25 192 GLN A C 1
ATOM 1449 O O . GLN A 1 192 ? -15.148 -9.377 12.052 1.00 93.25 192 GLN A O 1
ATOM 1454 N N . PHE A 1 193 ? -15.349 -7.847 10.426 1.00 90.19 193 PHE A N 1
ATOM 1455 C CA . PHE A 1 193 ? -15.906 -8.715 9.403 1.00 90.19 193 PHE A CA 1
ATOM 1456 C C . PHE A 1 193 ? -14.945 -8.847 8.223 1.00 90.19 193 PHE A C 1
ATOM 1458 O O . PHE A 1 193 ? -14.709 -7.899 7.470 1.00 90.19 193 PHE A O 1
ATOM 1465 N N . PHE A 1 194 ? -14.418 -10.056 8.053 1.00 88.44 194 PHE A N 1
ATOM 1466 C CA . PHE A 1 194 ? -13.418 -10.392 7.046 1.00 88.44 194 PHE A CA 1
ATOM 1467 C C . PHE A 1 194 ? -14.052 -11.119 5.861 1.00 88.44 194 PHE A C 1
ATOM 1469 O O . PHE A 1 194 ? -14.711 -12.153 6.018 1.00 88.44 194 PHE A O 1
ATOM 1476 N N . VAL A 1 195 ? -13.810 -10.610 4.657 1.00 86.94 195 VAL A N 1
ATOM 1477 C CA . VAL A 1 195 ? -14.298 -11.190 3.404 1.00 86.94 195 VAL A CA 1
ATOM 1478 C C . VAL A 1 195 ? -13.151 -11.888 2.686 1.00 86.94 195 VAL A C 1
ATOM 1480 O O . VAL A 1 195 ? -12.110 -11.2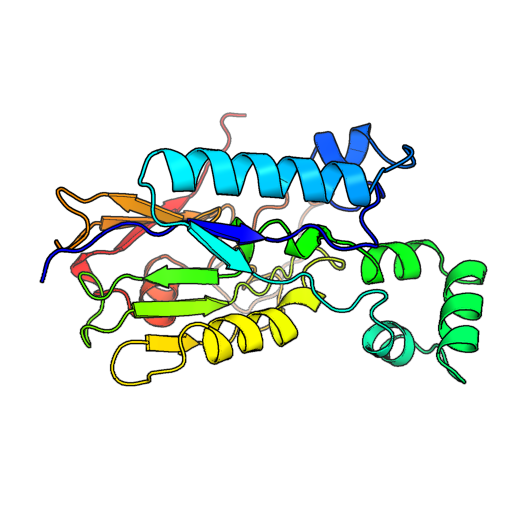99 2.430 1.00 86.94 195 VAL A O 1
ATOM 1483 N N . TYR A 1 196 ? -13.339 -13.148 2.305 1.00 83.12 196 TYR A N 1
ATOM 1484 C CA . TYR A 1 196 ? -12.332 -13.899 1.550 1.00 83.12 196 TYR A CA 1
ATOM 1485 C C . TYR A 1 196 ? -12.956 -14.635 0.366 1.00 83.12 196 TYR A C 1
ATOM 1487 O O . TYR A 1 196 ? -14.149 -14.960 0.346 1.00 83.12 196 TYR A O 1
ATOM 1495 N N . GLY A 1 197 ? -12.138 -14.889 -0.659 1.00 78.75 197 GLY A N 1
ATOM 1496 C CA . GLY A 1 197 ? -12.596 -15.536 -1.888 1.00 78.75 197 GLY A CA 1
ATOM 1497 C C . GLY A 1 197 ? -12.311 -17.029 -1.976 1.00 78.75 197 GLY A C 1
ATOM 1498 O O . GLY A 1 197 ? -13.136 -17.779 -2.497 1.00 78.75 197 GLY A O 1
ATOM 1499 N N . ARG A 1 198 ? -11.179 -17.483 -1.433 1.00 75.88 198 ARG A N 1
ATOM 1500 C CA . ARG A 1 198 ? -10.837 -18.908 -1.328 1.00 75.88 198 ARG A CA 1
ATOM 1501 C C . ARG A 1 198 ? -10.280 -19.222 0.057 1.00 75.88 198 ARG A C 1
ATOM 1503 O O . ARG A 1 198 ? -9.719 -18.346 0.706 1.00 75.88 198 ARG A O 1
ATOM 1510 N N . ARG A 1 199 ? -10.449 -20.472 0.486 1.00 64.62 199 ARG A N 1
ATOM 1511 C CA . ARG A 1 199 ? -9.712 -21.062 1.610 1.00 64.62 199 ARG A CA 1
ATOM 1512 C C . ARG A 1 199 ? -8.661 -21.987 1.020 1.00 64.62 199 ARG A C 1
ATOM 1514 O O . ARG A 1 199 ? -8.973 -22.661 0.038 1.00 64.62 199 ARG A O 1
ATOM 1521 N N . ALA A 1 200 ? -7.481 -22.045 1.626 1.00 59.56 200 ALA A N 1
ATOM 1522 C CA . ALA A 1 200 ? -6.589 -23.174 1.405 1.00 59.56 200 ALA A CA 1
ATOM 1523 C C . ALA A 1 200 ? -7.369 -24.457 1.743 1.00 59.56 200 ALA A C 1
ATOM 1525 O O . ALA A 1 200 ? -7.997 -24.544 2.806 1.00 59.56 200 ALA A O 1
ATOM 1526 N N . SER A 1 201 ? -7.443 -25.395 0.802 1.00 53.41 201 SER A N 1
ATOM 1527 C CA . SER A 1 201 ? -8.064 -26.699 1.031 1.00 53.41 201 SER A CA 1
ATOM 1528 C C . SER A 1 201 ? -7.318 -27.413 2.155 1.00 53.41 201 SER A C 1
ATOM 1530 O O . SER A 1 201 ? -6.092 -27.369 2.220 1.00 53.41 201 SER A O 1
ATOM 1532 N N . GLY A 1 202 ? -8.055 -28.037 3.072 1.00 44.12 202 GLY A N 1
ATOM 1533 C CA . GLY A 1 202 ? -7.449 -28.830 4.135 1.00 44.12 202 GLY A CA 1
ATOM 1534 C C . GLY A 1 202 ? -6.665 -30.004 3.548 1.00 44.12 202 GLY A C 1
ATOM 1535 O O . GLY A 1 202 ? -7.239 -30.807 2.821 1.00 44.12 202 GLY A O 1
ATOM 1536 N N . GLY A 1 203 ? -5.381 -30.093 3.893 1.00 34.56 203 GLY A N 1
ATOM 1537 C CA . GLY A 1 203 ? -4.519 -31.240 3.611 1.00 34.56 203 GLY A CA 1
ATOM 1538 C C . GLY A 1 203 ? -3.297 -30.888 2.767 1.00 34.56 203 GLY A C 1
ATOM 1539 O O . GLY A 1 203 ? -3.416 -30.494 1.612 1.00 34.56 203 GLY A O 1
ATOM 1540 N N . ILE A 1 204 ? -2.108 -31.094 3.339 1.00 33.84 204 ILE A N 1
ATOM 1541 C CA . ILE A 1 204 ? -0.855 -31.213 2.587 1.00 33.84 204 ILE A CA 1
ATOM 1542 C C . ILE A 1 204 ? -0.914 -32.563 1.859 1.00 33.84 204 ILE A C 1
ATOM 1544 O O . ILE A 1 204 ? -0.390 -33.561 2.339 1.00 33.84 204 ILE A O 1
ATOM 1548 N N . ALA A 1 205 ? -1.634 -32.627 0.746 1.00 30.53 205 ALA A N 1
ATOM 1549 C CA . ALA A 1 205 ? -1.600 -33.757 -0.168 1.00 30.53 205 ALA A CA 1
ATOM 1550 C C . ALA A 1 205 ? -1.898 -33.231 -1.570 1.00 30.53 205 ALA A C 1
ATOM 1552 O O . ALA A 1 205 ? -2.923 -32.595 -1.804 1.00 30.53 205 ALA A O 1
ATOM 1553 N N . GLY A 1 206 ? -0.936 -33.425 -2.469 1.00 37.88 206 GLY A N 1
ATOM 1554 C CA . GLY A 1 206 ? -1.004 -32.924 -3.828 1.00 37.88 206 GLY A CA 1
ATOM 1555 C C . GLY A 1 206 ? -2.162 -33.542 -4.597 1.00 37.88 206 GLY A C 1
ATOM 1556 O O . GLY A 1 206 ? -2.216 -34.753 -4.762 1.00 37.88 206 GLY A O 1
ATOM 1557 N N . GLU A 1 207 ? -3.016 -32.690 -5.149 1.00 28.69 207 GLU A N 1
ATOM 1558 C CA . GLU A 1 207 ? -3.797 -33.018 -6.332 1.00 28.69 207 GLU A CA 1
ATOM 1559 C C . GLU A 1 207 ? -3.708 -31.856 -7.317 1.00 28.69 207 GLU A C 1
ATOM 1561 O O . GLU A 1 207 ? -4.141 -30.730 -7.067 1.00 28.69 207 GLU A O 1
ATOM 1566 N N . VAL A 1 208 ? -3.106 -32.159 -8.463 1.00 40.22 208 VAL A N 1
ATOM 1567 C CA . VAL A 1 208 ? -3.193 -31.355 -9.675 1.00 40.22 208 VAL A CA 1
ATOM 1568 C C . VAL A 1 208 ? -4.613 -31.526 -10.206 1.00 40.22 208 VAL A C 1
ATOM 1570 O O . VAL A 1 208 ? -4.956 -32.599 -10.694 1.00 40.22 208 VAL A O 1
ATOM 1573 N N . SER A 1 209 ? -5.449 -30.490 -10.142 1.00 29.86 209 SER A N 1
ATOM 1574 C CA . SER A 1 209 ? -6.696 -30.487 -10.910 1.00 29.86 209 SER A CA 1
ATOM 1575 C C . SER A 1 209 ? -7.105 -29.094 -11.392 1.00 29.86 209 SER A C 1
ATOM 1577 O O . SER A 1 209 ? -7.178 -28.136 -10.628 1.00 29.86 209 SER A O 1
ATOM 1579 N N . GLY A 1 210 ? -7.396 -29.034 -12.696 1.00 27.31 210 GLY A N 1
ATOM 1580 C CA . GLY A 1 210 ? -8.387 -28.143 -13.302 1.00 27.31 210 GLY A CA 1
ATOM 1581 C C . GLY A 1 210 ? -7.953 -26.704 -13.575 1.00 27.31 210 GLY A C 1
ATOM 1582 O O . GLY A 1 210 ? -7.707 -25.930 -12.659 1.00 27.31 210 GLY A O 1
ATOM 1583 N N . ALA A 1 211 ? -7.937 -26.328 -14.857 1.00 31.59 211 ALA A N 1
ATOM 1584 C CA . ALA A 1 211 ? -7.674 -24.977 -15.347 1.00 31.59 211 ALA A CA 1
ATOM 1585 C C . ALA A 1 211 ? -8.403 -23.897 -14.524 1.00 31.59 211 ALA A C 1
ATOM 1587 O O . ALA A 1 211 ? -9.630 -23.792 -14.539 1.00 31.59 211 ALA A O 1
ATOM 1588 N N . ALA A 1 212 ? -7.627 -23.077 -13.814 1.00 34.31 212 ALA A N 1
ATOM 1589 C CA . ALA A 1 212 ? -8.144 -21.920 -13.105 1.00 34.31 212 ALA A CA 1
ATOM 1590 C C . ALA A 1 212 ? -8.632 -20.882 -14.126 1.00 34.31 212 ALA A C 1
ATOM 1592 O O . ALA A 1 212 ? -7.827 -20.352 -14.891 1.00 34.31 212 ALA A O 1
ATOM 1593 N N . ASP A 1 213 ? -9.932 -20.568 -14.127 1.00 32.16 213 ASP A N 1
ATOM 1594 C CA . ASP A 1 213 ? -10.461 -19.416 -14.864 1.00 32.16 213 ASP A CA 1
ATOM 1595 C C . ASP A 1 213 ? -9.734 -18.142 -14.370 1.00 32.16 213 ASP A C 1
ATOM 1597 O O . ASP A 1 213 ? -9.855 -17.770 -13.193 1.00 32.16 213 ASP A O 1
ATOM 1601 N N . PRO A 1 214 ? -8.960 -17.452 -15.229 1.00 36.00 214 PRO A N 1
ATOM 1602 C CA . PRO A 1 214 ? -8.149 -16.301 -14.835 1.00 36.00 214 PRO A CA 1
ATOM 1603 C C . PRO A 1 214 ? -8.985 -15.071 -14.440 1.00 36.00 214 PRO A C 1
ATOM 1605 O O . PRO A 1 214 ? -8.435 -14.104 -13.915 1.00 36.00 214 PRO A O 1
ATOM 1608 N N . ARG A 1 215 ? -10.311 -15.088 -14.641 1.00 34.22 215 ARG A N 1
ATOM 1609 C CA . ARG A 1 215 ? -11.208 -13.943 -14.398 1.00 34.22 215 ARG A CA 1
ATOM 1610 C C . ARG A 1 215 ? -11.688 -13.804 -12.946 1.00 34.22 215 ARG A C 1
ATOM 1612 O O . ARG A 1 215 ? -12.470 -12.904 -12.648 1.00 34.22 215 ARG A O 1
ATOM 1619 N N . GLY A 1 216 ? -11.241 -14.672 -12.031 1.00 39.06 216 GLY A N 1
ATOM 1620 C CA . GLY A 1 216 ? -11.760 -14.731 -10.657 1.00 39.06 216 GLY A CA 1
ATOM 1621 C C . GLY A 1 216 ? -10.746 -15.028 -9.550 1.00 39.06 216 GLY A C 1
ATOM 1622 O O . GLY A 1 216 ? -11.152 -15.516 -8.496 1.00 39.06 216 GLY A O 1
ATOM 1623 N N . GLN A 1 217 ? -9.450 -14.765 -9.749 1.00 40.22 217 GLN A N 1
ATOM 1624 C CA . GLN A 1 217 ? -8.415 -15.075 -8.752 1.00 40.22 217 GLN A CA 1
ATOM 1625 C C . GLN A 1 217 ? -8.508 -14.151 -7.527 1.00 40.22 217 GLN A C 1
ATOM 1627 O O . GLN A 1 217 ? -7.918 -13.075 -7.483 1.00 40.22 217 GLN A O 1
ATOM 1632 N N . ARG A 1 218 ? -9.294 -14.576 -6.536 1.00 49.03 218 ARG A N 1
ATOM 1633 C CA . ARG A 1 218 ? -9.434 -13.913 -5.239 1.00 49.03 218 ARG A CA 1
ATOM 1634 C C . ARG A 1 218 ? -8.351 -14.385 -4.264 1.00 49.03 218 ARG A C 1
ATOM 1636 O O . ARG A 1 218 ? -7.932 -15.543 -4.308 1.00 49.03 218 ARG A O 1
ATOM 1643 N N . SER A 1 219 ? -7.956 -13.483 -3.369 1.00 44.12 219 SER A N 1
ATOM 1644 C CA . SER A 1 219 ? -7.056 -13.708 -2.234 1.00 44.12 219 SER A CA 1
ATOM 1645 C C . SER A 1 219 ? -7.375 -15.005 -1.477 1.00 44.12 219 SER A C 1
ATOM 1647 O O . SER A 1 219 ? -8.537 -15.308 -1.168 1.00 44.12 219 SER A O 1
ATOM 1649 N N . GLY A 1 220 ? -6.329 -15.801 -1.228 1.00 43.91 220 GLY A N 1
ATOM 1650 C CA . GLY A 1 220 ? -6.376 -16.941 -0.316 1.00 43.91 220 GLY A CA 1
ATOM 1651 C C . GLY A 1 220 ? -6.300 -16.441 1.108 1.00 43.91 220 GLY A C 1
ATOM 1652 O O . GLY A 1 220 ? -5.215 -16.199 1.607 1.00 43.91 220 GLY A O 1
ATOM 1653 N N . GLY A 1 221 ? -7.455 -16.262 1.740 1.00 42.38 221 GLY A N 1
ATOM 1654 C CA . GLY A 1 221 ? -7.494 -15.833 3.128 1.00 42.38 221 GLY A CA 1
ATOM 1655 C C . GLY A 1 221 ? -7.277 -17.027 4.059 1.00 42.38 221 GLY A C 1
ATOM 1656 O O . GLY A 1 221 ? -7.891 -18.082 3.831 1.00 42.38 221 GLY A O 1
ATOM 1657 N N . PRO A 1 222 ? -6.479 -16.889 5.133 1.00 40.97 222 PRO A N 1
ATOM 1658 C CA . PRO A 1 222 ? -6.557 -17.830 6.238 1.00 40.97 222 PRO A CA 1
ATOM 1659 C C . PRO A 1 222 ? -8.002 -17.852 6.789 1.00 40.97 222 PRO A C 1
ATOM 1661 O O . PRO A 1 222 ? -8.740 -16.871 6.647 1.00 40.97 222 PRO A O 1
ATOM 1664 N N . PRO A 1 223 ? -8.470 -18.963 7.388 1.00 45.56 223 PRO A N 1
ATOM 1665 C CA . PRO A 1 223 ? -9.782 -18.993 8.035 1.00 45.56 223 PRO A CA 1
ATOM 1666 C C . PRO A 1 223 ? -9.907 -17.846 9.052 1.00 45.56 223 PRO A C 1
ATOM 1668 O O . PRO A 1 223 ? -8.911 -17.419 9.629 1.00 45.56 223 PRO A O 1
ATOM 1671 N N . ALA A 1 224 ? -11.130 -17.358 9.289 1.00 46.31 224 ALA A N 1
ATOM 1672 C CA . ALA A 1 224 ? -11.398 -16.193 10.146 1.00 46.31 224 ALA A CA 1
ATOM 1673 C C . ALA A 1 224 ? -10.726 -16.266 11.533 1.00 46.31 224 ALA A C 1
ATOM 1675 O O . ALA A 1 224 ? -10.301 -15.242 12.053 1.00 46.31 224 ALA A O 1
ATOM 1676 N N . SER A 1 225 ? -10.566 -17.476 12.080 1.00 41.91 225 SER A N 1
ATOM 1677 C CA . SER A 1 225 ? -9.871 -17.754 13.343 1.00 41.91 225 SER A CA 1
ATOM 1678 C C . SER A 1 225 ? -8.354 -17.528 13.300 1.00 41.91 225 SER A C 1
ATOM 1680 O O . SER A 1 225 ? -7.758 -17.170 14.310 1.00 41.91 225 SER A O 1
ATOM 1682 N N . ALA A 1 226 ? -7.715 -17.734 12.147 1.00 48.62 226 ALA A N 1
ATOM 1683 C CA . ALA A 1 226 ? -6.298 -17.446 11.949 1.00 48.62 226 ALA A CA 1
ATOM 1684 C C . ALA A 1 226 ? -6.083 -15.956 11.632 1.00 48.62 226 ALA A C 1
ATOM 1686 O O . ALA A 1 226 ? -5.171 -15.353 12.189 1.00 48.62 226 ALA A O 1
ATOM 1687 N N . GLY A 1 227 ? -6.967 -15.339 10.836 1.00 53.25 227 GLY A N 1
ATOM 1688 C CA . GLY A 1 227 ? -6.950 -13.889 10.598 1.00 53.25 227 GLY A CA 1
ATOM 1689 C C . GLY A 1 227 ? -7.108 -13.071 11.887 1.00 53.25 227 GLY A C 1
ATOM 1690 O O . GLY A 1 227 ? -6.326 -12.159 12.131 1.00 53.25 227 GLY A O 1
ATOM 1691 N N . SER A 1 228 ? -8.044 -13.437 12.771 1.00 57.16 228 SER A N 1
ATOM 1692 C CA . SER A 1 228 ? -8.260 -12.721 14.039 1.00 57.16 228 SER A CA 1
ATOM 1693 C C . SER A 1 228 ? -7.041 -12.761 14.967 1.00 57.16 228 SER A C 1
ATOM 1695 O O . SER A 1 228 ? -6.678 -11.739 15.544 1.00 57.16 228 SER A O 1
ATOM 1697 N N . ALA A 1 229 ? -6.372 -13.916 15.070 1.00 60.69 229 ALA A N 1
ATOM 1698 C CA . ALA A 1 229 ? -5.166 -14.068 15.883 1.00 60.69 229 ALA A CA 1
ATOM 1699 C C . ALA A 1 229 ? -3.987 -13.247 15.329 1.00 60.69 229 ALA A C 1
ATOM 1701 O O . ALA A 1 229 ? -3.260 -12.616 16.092 1.00 60.69 229 ALA A O 1
ATOM 1702 N N . LEU A 1 230 ? -3.831 -13.209 14.002 1.00 62.88 230 LEU A N 1
ATOM 1703 C CA . LEU A 1 230 ? -2.779 -12.454 13.310 1.00 62.88 230 LEU A CA 1
ATOM 1704 C C . LEU A 1 230 ? -2.962 -10.930 13.391 1.00 62.88 230 LEU A C 1
ATOM 1706 O O . LEU A 1 230 ? -1.986 -10.186 13.306 1.00 62.88 230 LEU A O 1
ATOM 1710 N N . HIS A 1 231 ? -4.201 -10.467 13.551 1.00 68.00 231 HIS A N 1
ATOM 1711 C CA . HIS A 1 231 ? -4.554 -9.046 13.594 1.00 68.00 231 HIS A CA 1
ATOM 1712 C C . HIS A 1 231 ? -4.757 -8.506 15.019 1.00 68.00 231 HIS A C 1
ATOM 1714 O O . HIS A 1 231 ? -5.136 -7.349 15.186 1.00 68.00 231 HIS A O 1
ATOM 1720 N N . GLY A 1 232 ? -4.499 -9.318 16.052 1.00 64.69 232 GLY A N 1
ATOM 1721 C CA . GLY A 1 232 ? -4.686 -8.927 17.454 1.00 64.69 232 GLY A CA 1
ATOM 1722 C C . GLY A 1 232 ? -6.147 -8.704 17.852 1.00 64.69 232 GLY A C 1
ATOM 1723 O O . GLY A 1 232 ? -6.407 -8.051 18.858 1.00 64.69 232 GLY A O 1
ATOM 1724 N N . VAL A 1 233 ? -7.095 -9.228 17.072 1.00 70.69 233 VAL A N 1
ATOM 1725 C CA . VAL A 1 233 ? -8.534 -9.065 17.300 1.00 70.69 233 VAL A CA 1
ATOM 1726 C C . VAL A 1 233 ? -8.976 -10.002 18.417 1.00 70.69 233 VAL A C 1
ATOM 1728 O O . VAL A 1 233 ? -8.657 -11.194 18.406 1.00 70.69 233 VAL A O 1
ATOM 1731 N N . CYS A 1 234 ? -9.758 -9.489 19.366 1.00 66.75 234 CYS A N 1
ATOM 1732 C CA . CYS A 1 234 ? -10.391 -10.311 20.388 1.00 66.75 234 CYS A CA 1
ATOM 1733 C C . CYS A 1 234 ? -11.280 -11.389 19.726 1.00 66.75 234 CYS A C 1
ATOM 1735 O O . CYS A 1 234 ? -12.137 -11.042 18.907 1.00 66.75 234 CYS A O 1
ATOM 1737 N N . PRO A 1 235 ? -11.146 -12.686 20.078 1.00 61.12 235 PRO A N 1
ATOM 1738 C CA . PRO A 1 235 ? -11.855 -13.776 19.397 1.00 61.12 235 PRO A CA 1
ATOM 1739 C C . PRO A 1 235 ? -13.381 -13.621 19.351 1.00 61.12 235 PRO A C 1
ATOM 1741 O O . PRO A 1 235 ? -14.014 -14.051 18.391 1.00 61.12 235 PRO A O 1
ATOM 1744 N N . ALA A 1 236 ? -13.973 -12.980 20.363 1.00 61.16 236 ALA A N 1
ATOM 1745 C CA . ALA A 1 236 ? -15.414 -12.736 20.438 1.00 61.16 236 ALA A CA 1
ATOM 1746 C C . ALA A 1 236 ? -15.924 -11.679 19.434 1.00 61.16 236 ALA A C 1
ATOM 1748 O O . ALA A 1 236 ? -17.129 -11.582 19.218 1.00 61.16 236 ALA A O 1
ATOM 1749 N N . GLY A 1 237 ? -15.029 -10.886 18.833 1.00 67.50 237 GLY A N 1
ATOM 1750 C CA . GLY A 1 237 ? -15.362 -9.784 17.926 1.00 67.50 237 GLY A CA 1
ATOM 1751 C C . GLY A 1 237 ? -15.139 -10.074 16.439 1.00 67.50 237 GLY A C 1
ATOM 1752 O O . GLY A 1 237 ? -15.325 -9.170 15.630 1.00 67.50 237 GLY A O 1
ATOM 1753 N N . ALA A 1 238 ? -14.730 -11.287 16.053 1.00 73.88 238 ALA A N 1
ATOM 1754 C CA . ALA A 1 238 ? -14.370 -11.608 14.669 1.00 73.88 238 ALA A CA 1
ATOM 1755 C C . ALA A 1 238 ? -15.430 -12.466 13.955 1.00 73.88 238 ALA A C 1
ATOM 1757 O O . ALA A 1 238 ? -15.841 -13.518 14.443 1.00 73.88 238 ALA A O 1
ATOM 1758 N N . ALA A 1 239 ? -15.815 -12.056 12.746 1.00 68.69 239 ALA A N 1
ATOM 1759 C CA . ALA A 1 239 ? -16.697 -12.796 11.848 1.00 68.69 239 ALA A CA 1
ATOM 1760 C C . ALA A 1 239 ? -16.069 -12.924 10.452 1.00 68.69 239 ALA A C 1
ATOM 1762 O O . ALA A 1 239 ? -15.367 -12.029 9.982 1.00 68.69 239 ALA A O 1
ATOM 1763 N N . GLY A 1 240 ? -16.327 -14.036 9.759 1.00 67.94 240 GLY A N 1
ATOM 1764 C CA . GLY A 1 240 ? -15.765 -14.281 8.430 1.00 67.94 240 GLY A CA 1
ATOM 1765 C C . GLY A 1 240 ? -16.791 -14.771 7.423 1.00 67.94 240 GLY A C 1
ATOM 1766 O O . GLY A 1 240 ? -17.566 -15.682 7.710 1.00 67.94 240 GLY A O 1
ATOM 1767 N N . TYR A 1 241 ? -16.733 -14.231 6.208 1.00 67.75 241 TYR A N 1
ATOM 1768 C CA . TYR A 1 241 ? -17.631 -14.590 5.117 1.00 67.75 241 TYR A CA 1
ATOM 1769 C C . TYR A 1 241 ? -16.872 -15.008 3.860 1.00 67.75 241 TYR A C 1
ATOM 1771 O O . TYR A 1 241 ? -16.000 -14.298 3.357 1.00 67.75 241 TYR A O 1
ATOM 1779 N N . ARG A 1 242 ? -17.252 -16.171 3.321 1.00 71.00 242 ARG A N 1
ATOM 1780 C CA . ARG A 1 242 ? -16.791 -16.622 2.009 1.00 71.00 242 ARG A CA 1
ATOM 1781 C C . ARG A 1 242 ? -17.734 -16.080 0.949 1.00 71.00 242 ARG A C 1
ATOM 1783 O O . ARG A 1 242 ? -18.884 -16.509 0.878 1.00 71.00 242 ARG A O 1
ATOM 1790 N N . SER A 1 243 ? -17.232 -15.221 0.072 1.00 63.75 243 SER A N 1
ATOM 1791 C CA . SER A 1 243 ? -18.005 -14.804 -1.096 1.00 63.75 243 SER A CA 1
ATOM 1792 C C . SER A 1 243 ? -18.192 -15.998 -2.043 1.00 63.75 243 SER A C 1
ATOM 1794 O O . SER A 1 243 ? -17.219 -16.531 -2.578 1.00 63.75 243 SER A O 1
ATOM 1796 N N . ARG A 1 244 ? -19.441 -16.442 -2.234 1.00 49.88 244 ARG A N 1
ATOM 1797 C CA . ARG A 1 244 ? -19.833 -17.351 -3.323 1.00 49.88 244 ARG A CA 1
ATOM 1798 C C . ARG A 1 244 ? -20.302 -16.494 -4.500 1.00 49.88 244 ARG A C 1
ATOM 1800 O O . ARG A 1 244 ? -21.068 -15.559 -4.285 1.00 49.88 244 ARG A O 1
ATOM 1807 N N . ARG A 1 245 ? -19.857 -16.782 -5.729 1.00 41.78 245 ARG A N 1
ATOM 1808 C CA . ARG A 1 245 ? -20.544 -16.229 -6.907 1.00 41.78 245 ARG A CA 1
ATOM 1809 C C . ARG A 1 245 ? -21.883 -16.946 -7.053 1.00 41.78 245 ARG A C 1
ATOM 1811 O O . ARG A 1 245 ? -21.925 -18.171 -6.967 1.00 41.78 245 ARG A O 1
ATOM 1818 N N . VAL A 1 246 ? -22.935 -16.169 -7.284 1.00 35.44 246 VAL A N 1
ATOM 1819 C CA . VAL A 1 246 ? -24.084 -16.643 -8.056 1.00 35.44 246 VAL A CA 1
ATOM 1820 C C . VAL A 1 246 ? -23.572 -16.749 -9.492 1.00 35.44 246 VAL A C 1
ATOM 1822 O O . VAL A 1 246 ? -22.940 -15.809 -9.980 1.00 35.44 246 VAL A O 1
ATOM 1825 N N . SER A 1 247 ? -23.691 -17.948 -10.056 1.00 35.97 247 SER A N 1
ATOM 1826 C CA . SER A 1 247 ? -23.286 -18.312 -11.419 1.00 35.97 247 SER A CA 1
ATOM 1827 C C . SER A 1 247 ? -23.957 -17.444 -12.469 1.00 35.97 247 SER A C 1
ATOM 1829 O O . SER A 1 247 ? -25.179 -17.229 -12.301 1.00 35.97 247 SER A O 1
#

Organism: Klebsiella pneumoniae (NCBI:txid573)

Foldseek 3Di:
DADADAAEFEQQDPLADQQLQDQQPPVSPVCHPPDDDSVVVRVVRVVVQVVCVVVVHHYHYFYFDDPLPQVVLVVVPQDDDSVSSLVCCCPPPVVVNSLSGHSVVRPVLQQWAWDALQFFPLSAIETEGFCQLVTSSCNVCQVVSQVRCCVVVVDPNHYDGHGHDPNDQLAGGRHNVQWDWADPGRNHHTAIEGEWAAEDDPDPDDDDDDDDPSNRSIGNHYPQQVVCVRRRGDPVRYHYDHDDDPD

pLDDT: mean 85.34, std 19.86, range [27.31, 98.75]

Secondary structure (DSSP, 8-state):
-----EEEEEPPPTT-------TT-HHHHHTTTPPP-HHHHHHHHHHHHHHHHTTT-EEEEEPPPPSS-HHHHHHTT--SSHHHHHHHHHHH-HHHHHHHH--GGG-GGGTEEEE-TTTBTTSPEEEEE---TT-HHHHTTHHHHHHHHHHHS--TTTEEEEPPPPS-GGG---GGGGEEEE-SSTTS--EEEEEESB-PPS-S---------GGG---BPPPHHHHHHHTTB-GGGEEEEE-PPP-